Protein AF-A0A261AS48-F1 (afdb_monomer)

pLDDT: mean 83.44, std 11.76, range [41.94, 97.5]

Sequence (267 aa):
MLSTPQFPLLRLPLVALRHTLRMMGPSEVFLLTLFFKRVRVVAQSIFPRTKPSFYVDYCGEQKVGVLYARFPPKLNIPILKINFRTKKEEFLKKWKIDGEKFRYNTKFWKILQTHFSRVFPKTGAPHVAVTVDTMSKVPKSEKVELIEVKESKNRILKTSEVEKFVEIYNPILIYVHPQMEGELSDKSCLLTCENLLISYSRHFSRQNFLNFSGKYLLLQNTILTSEDLKIFLETWHKGTDRHLKVVYVFGNTNFEKEKILEGFDWK

Foldseek 3Di:
DDDDDDDPLVPDDLVVNLVVLLVDDPLVLLVCLVPDVSSLVSLLVNAQPWAWAFEWEQQDPQRKIWTFGATPPGDTHTNWIARPVVQDTPVVVVVVDPCPVQRDDLCNVVVSNVSVCSSHVNYDFHEYEDELVCLVVNRLPDAHQEYEYDYDPPDAAAPVSVQVSCVSRVHLEYAYEGDHDDADDLPGPLLARQYYHYACCQNCDLSSLLSRQHAEEEAHQYPDALVSLLVSCVSVVVPPHPRHDDYHYHHPDDHDPCSSCPPPDDD

Solvent-accessible surface area (backbone atoms only — not comparable to full-atom values): 14942 Å² total; per-residue (Å²): 133,88,78,78,83,79,78,64,65,90,74,47,57,72,68,58,39,49,54,55,53,69,74,44,55,72,36,57,46,52,55,46,36,76,79,31,71,71,50,34,63,49,46,37,74,71,42,79,85,51,51,38,19,53,31,38,37,37,64,44,82,88,52,23,37,34,36,24,44,34,34,81,96,76,50,71,43,73,55,43,41,36,31,66,81,78,46,42,64,63,60,39,62,82,71,72,47,80,56,78,88,62,56,71,49,74,59,46,63,43,52,50,52,55,50,47,44,68,46,30,82,52,50,42,70,29,32,38,34,26,16,73,93,32,54,88,70,60,47,86,75,49,81,42,34,31,39,36,37,45,70,50,98,85,56,84,38,42,40,71,59,52,43,56,50,43,71,73,49,64,40,52,29,42,36,35,52,45,58,56,46,68,79,67,57,83,82,40,69,66,35,60,27,44,26,36,35,31,47,40,23,58,62,54,46,67,66,42,61,68,56,45,62,23,30,34,42,36,36,23,50,26,69,69,48,38,65,52,51,24,55,44,48,56,52,45,72,74,60,81,57,87,58,57,75,48,77,46,80,38,48,80,58,87,68,51,62,69,67,37,48,61,96,58,91,85,126

Nearest PDB structures (foldseek):
  2h6r-assembly2_E  TM=4.597E-01  e=9.537E-01  Methanocaldococcus jannaschii DSM 2661

Organism: Caenorhabditis remanei (NCBI:txid31234)

Radius of gyration: 23.31 Å; Cα contacts (8 Å, |Δi|>4): 457; chains: 1; bounding box: 71×36×63 Å

Structure (mmCIF, N/CA/C/O backbone):
data_AF-A0A261AS48-F1
#
_entry.id   AF-A0A261AS48-F1
#
loop_
_atom_site.group_PDB
_atom_site.id
_atom_site.type_symbol
_atom_site.label_atom_id
_atom_site.label_alt_id
_atom_site.label_comp_id
_atom_site.label_asym_id
_atom_site.label_entity_id
_atom_site.label_seq_id
_atom_site.pdbx_PDB_ins_code
_atom_site.Cartn_x
_atom_site.Cartn_y
_atom_site.Cartn_z
_atom_site.occupancy
_atom_site.B_iso_or_equiv
_atom_site.auth_seq_id
_atom_site.auth_comp_id
_atom_site.auth_asym_id
_atom_site.auth_atom_id
_atom_site.pdbx_PDB_model_num
ATOM 1 N N . MET A 1 1 ? 43.308 -3.471 -28.285 1.00 41.94 1 MET A N 1
ATOM 2 C CA . MET A 1 1 ? 42.083 -3.803 -27.523 1.00 41.94 1 MET A CA 1
ATOM 3 C C . MET A 1 1 ? 41.147 -4.563 -28.450 1.00 41.94 1 MET A C 1
ATOM 5 O O . MET A 1 1 ? 40.722 -3.987 -29.441 1.00 41.94 1 MET A O 1
ATOM 9 N N . LEU A 1 2 ? 40.886 -5.847 -28.192 1.00 42.16 2 LEU A N 1
ATOM 10 C CA . LEU A 1 2 ? 39.924 -6.630 -28.978 1.00 42.16 2 LEU A CA 1
ATOM 11 C C . LEU A 1 2 ? 38.506 -6.151 -28.638 1.00 42.16 2 LEU A C 1
ATOM 13 O O . LEU A 1 2 ? 38.113 -6.153 -27.470 1.00 42.16 2 LEU A O 1
ATOM 17 N N . SER A 1 3 ? 37.765 -5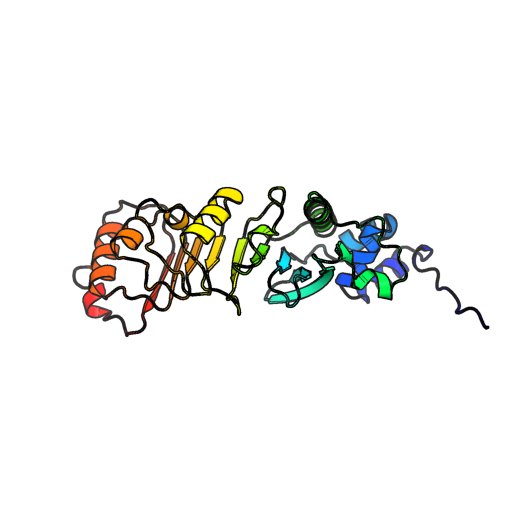.684 -29.642 1.00 60.00 3 SER A N 1
ATOM 18 C CA . SER A 1 3 ? 36.368 -5.286 -29.491 1.00 60.00 3 SER A CA 1
ATOM 19 C C . SER A 1 3 ? 35.531 -6.518 -29.153 1.00 60.00 3 SER A C 1
ATOM 21 O O . SER A 1 3 ? 35.575 -7.537 -29.837 1.00 60.00 3 SER A O 1
ATOM 23 N N . THR A 1 4 ? 34.777 -6.449 -28.059 1.00 58.66 4 THR A N 1
ATOM 24 C CA . THR A 1 4 ? 33.866 -7.528 -27.671 1.00 58.66 4 THR A CA 1
ATOM 25 C C . THR A 1 4 ? 32.796 -7.666 -28.760 1.00 58.66 4 THR A C 1
ATOM 27 O O . THR A 1 4 ? 32.159 -6.657 -29.088 1.00 58.66 4 THR A O 1
ATOM 30 N N . PRO A 1 5 ? 32.581 -8.857 -29.348 1.00 59.56 5 PRO A N 1
ATOM 31 C CA . PRO A 1 5 ? 31.585 -9.027 -30.398 1.00 59.56 5 PRO A CA 1
ATOM 32 C C . PRO A 1 5 ? 30.195 -8.658 -29.867 1.00 59.56 5 PRO A C 1
ATOM 34 O O . PRO A 1 5 ? 29.743 -9.170 -28.842 1.00 59.56 5 PRO A O 1
ATOM 37 N N . GLN A 1 6 ? 29.517 -7.736 -30.553 1.00 72.44 6 GLN A N 1
ATOM 38 C CA . GLN A 1 6 ? 28.169 -7.311 -30.185 1.00 72.44 6 GLN A CA 1
ATOM 39 C C . GLN A 1 6 ? 27.147 -8.294 -30.757 1.00 72.44 6 GLN A C 1
ATOM 41 O O . GLN A 1 6 ? 26.939 -8.356 -31.968 1.00 72.44 6 GLN A O 1
ATOM 46 N N . PHE A 1 7 ? 26.477 -9.049 -29.887 1.00 77.94 7 PHE A N 1
ATOM 47 C CA . PHE A 1 7 ? 25.374 -9.911 -30.298 1.00 77.94 7 PHE A CA 1
ATOM 48 C C . PHE A 1 7 ? 24.155 -9.063 -30.710 1.00 77.94 7 PHE A C 1
ATOM 50 O O . PHE A 1 7 ? 23.632 -8.301 -29.888 1.00 77.94 7 PHE A O 1
ATOM 57 N N . PRO A 1 8 ? 23.650 -9.176 -31.954 1.00 84.38 8 PRO A N 1
ATOM 58 C CA . PRO A 1 8 ? 22.608 -8.293 -32.464 1.00 84.38 8 PRO A CA 1
ATOM 59 C C . PRO A 1 8 ? 21.207 -8.767 -32.038 1.00 84.38 8 PRO A C 1
ATOM 61 O O . PRO A 1 8 ? 20.372 -9.103 -32.878 1.00 84.38 8 PRO A O 1
ATOM 64 N N . LEU A 1 9 ? 20.924 -8.751 -30.730 1.00 84.50 9 LEU A N 1
ATOM 65 C CA . LEU A 1 9 ? 19.669 -9.226 -30.123 1.00 84.50 9 LEU A CA 1
ATOM 66 C C . LEU A 1 9 ? 18.414 -8.742 -30.872 1.00 84.50 9 LEU A C 1
ATOM 68 O O . LEU A 1 9 ? 17.494 -9.510 -31.139 1.00 84.50 9 LEU A O 1
ATOM 72 N N . LEU A 1 10 ? 18.384 -7.462 -31.254 1.00 85.81 10 LEU A N 1
ATOM 73 C CA . LEU A 1 10 ? 17.226 -6.832 -31.897 1.00 85.81 10 LEU A CA 1
ATOM 74 C C . LEU A 1 10 ? 17.040 -7.211 -33.370 1.00 85.81 10 LEU A C 1
ATOM 76 O O . LEU A 1 10 ? 15.990 -6.898 -33.933 1.00 85.81 10 LEU A O 1
ATOM 80 N N . ARG A 1 11 ? 18.033 -7.854 -33.995 1.00 88.31 11 ARG A N 1
ATOM 81 C CA . ARG A 1 11 ? 17.966 -8.355 -35.377 1.00 88.31 11 ARG A CA 1
ATOM 82 C C . ARG A 1 11 ? 17.524 -9.814 -35.452 1.00 88.31 11 ARG A C 1
ATOM 84 O O . ARG A 1 11 ? 17.243 -10.285 -36.547 1.00 88.31 11 ARG A O 1
ATOM 91 N N . LEU A 1 12 ? 17.398 -10.504 -34.316 1.00 90.44 12 LEU A N 1
ATOM 92 C CA . LEU A 1 12 ? 16.943 -11.890 -34.290 1.00 90.44 12 LEU A CA 1
ATOM 93 C C . LEU A 1 12 ? 15.557 -12.062 -34.944 1.00 90.44 12 LEU A C 1
ATOM 95 O O . LEU A 1 12 ? 14.706 -11.163 -34.856 1.00 90.44 12 LEU A O 1
ATOM 99 N N . PRO A 1 13 ? 15.285 -13.229 -35.555 1.00 93.38 13 PRO A N 1
ATOM 100 C CA . PRO A 1 13 ? 13.933 -13.634 -35.921 1.00 93.38 13 PRO A CA 1
ATOM 101 C C . PRO A 1 13 ? 12.991 -13.594 -34.712 1.00 93.38 13 PRO A C 1
ATOM 103 O O . PRO A 1 13 ? 13.417 -13.766 -33.570 1.00 93.38 13 PRO A O 1
ATOM 106 N N . LEU A 1 14 ? 11.695 -13.383 -34.955 1.00 90.06 14 LEU A N 1
ATOM 107 C CA . LEU A 1 14 ? 10.703 -13.168 -33.893 1.00 90.06 14 LEU A CA 1
ATOM 108 C C . LEU A 1 14 ? 10.684 -14.300 -32.853 1.00 90.06 14 LEU A C 1
ATOM 110 O O . LEU A 1 14 ? 10.621 -14.032 -31.655 1.00 90.06 14 LEU A O 1
ATOM 114 N N . VAL A 1 15 ? 10.767 -15.550 -33.316 1.00 90.62 15 VAL A N 1
ATOM 115 C CA . VAL A 1 15 ? 10.773 -16.745 -32.461 1.00 90.62 15 VAL A CA 1
ATOM 116 C C . VAL A 1 15 ? 12.003 -16.752 -31.555 1.00 90.62 15 VAL A C 1
ATOM 118 O O . VAL A 1 15 ? 11.858 -16.840 -30.338 1.00 90.62 15 VAL A O 1
ATOM 121 N N . ALA A 1 16 ? 13.196 -16.569 -32.127 1.00 91.38 16 ALA A N 1
ATOM 122 C CA . ALA A 1 16 ? 14.445 -16.518 -31.372 1.00 91.38 16 ALA A CA 1
ATOM 123 C C . ALA A 1 16 ? 14.435 -15.372 -30.349 1.00 91.38 16 ALA A C 1
ATOM 125 O O . ALA A 1 16 ? 14.693 -15.605 -29.173 1.00 91.38 16 ALA A O 1
ATOM 126 N N . LEU A 1 17 ? 14.019 -14.167 -30.759 1.00 91.94 17 LEU A N 1
ATOM 127 C CA . LEU A 1 17 ? 13.884 -13.022 -29.857 1.00 91.94 17 LEU A CA 1
ATOM 128 C C . LEU A 1 17 ? 12.924 -13.323 -28.696 1.00 91.94 17 LEU A C 1
ATOM 130 O O . LEU A 1 17 ? 13.233 -13.022 -27.547 1.00 91.94 17 LEU A O 1
ATOM 134 N N . ARG A 1 18 ? 11.769 -13.942 -28.970 1.00 90.62 18 ARG A N 1
ATOM 135 C CA . ARG A 1 18 ? 10.798 -14.320 -27.934 1.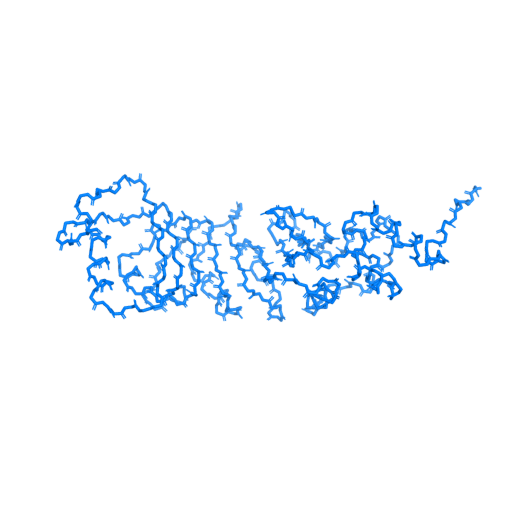00 90.62 18 ARG A CA 1
ATOM 136 C C . ARG A 1 18 ? 11.384 -15.318 -26.939 1.00 90.62 18 ARG A C 1
ATOM 138 O O . ARG A 1 18 ? 11.157 -15.167 -25.741 1.00 90.62 18 ARG A O 1
ATOM 145 N N . HIS A 1 19 ? 12.118 -16.319 -27.420 1.00 89.56 19 HIS A N 1
ATOM 146 C CA . HIS A 1 19 ? 12.795 -17.282 -26.554 1.00 89.56 19 HIS A CA 1
ATOM 147 C C . HIS A 1 19 ? 13.879 -16.614 -25.712 1.00 89.56 19 HIS A C 1
ATOM 149 O O . HIS A 1 19 ? 13.885 -16.801 -24.501 1.00 89.56 19 HIS A O 1
ATOM 155 N N . THR A 1 20 ? 14.720 -15.761 -26.299 1.00 91.06 20 THR A N 1
ATOM 156 C CA . THR A 1 20 ? 15.747 -15.031 -25.547 1.00 91.06 20 THR A CA 1
ATOM 157 C C . THR A 1 20 ? 15.136 -14.157 -24.451 1.00 91.06 20 THR A C 1
ATOM 159 O O . THR A 1 20 ? 15.584 -14.210 -23.312 1.00 91.06 20 THR A O 1
ATOM 162 N N . LEU A 1 21 ? 14.066 -13.414 -24.752 1.00 89.56 21 LEU A N 1
ATOM 163 C CA . LEU A 1 21 ? 13.379 -12.582 -23.757 1.00 89.56 21 LEU A CA 1
ATOM 164 C C . LEU A 1 21 ? 12.721 -13.406 -22.638 1.00 89.56 21 LEU A C 1
ATOM 166 O O . LEU A 1 21 ? 12.613 -12.917 -21.522 1.00 89.56 21 LEU A O 1
ATOM 170 N N . ARG A 1 22 ? 12.290 -14.646 -22.902 1.00 87.19 22 ARG A N 1
ATOM 171 C CA . ARG A 1 22 ? 11.774 -15.556 -21.859 1.00 87.19 22 ARG A CA 1
ATOM 172 C C . ARG A 1 22 ? 12.856 -16.056 -20.906 1.00 87.19 22 ARG A C 1
ATOM 174 O O . ARG A 1 22 ? 12.528 -16.401 -19.779 1.00 87.19 22 ARG A O 1
ATOM 181 N N . MET A 1 23 ? 14.104 -16.109 -21.365 1.00 86.69 23 MET A N 1
ATOM 182 C CA . MET A 1 23 ? 15.255 -16.511 -20.551 1.00 86.69 23 MET A CA 1
ATOM 183 C C . MET A 1 23 ? 15.818 -15.351 -19.714 1.00 86.69 23 MET A C 1
ATOM 185 O O . MET A 1 23 ? 16.624 -15.583 -18.820 1.00 86.69 23 MET A O 1
ATOM 189 N N . MET A 1 24 ? 15.411 -14.112 -20.004 1.00 85.94 24 MET A N 1
ATOM 190 C CA . MET A 1 24 ? 15.812 -12.918 -19.260 1.00 85.94 24 MET A CA 1
ATOM 191 C C . MET A 1 24 ? 14.958 -12.711 -18.008 1.00 85.94 24 MET A C 1
ATOM 193 O O . MET A 1 24 ? 13.784 -13.088 -17.954 1.00 85.94 24 MET A O 1
ATOM 197 N N . GLY A 1 25 ? 15.527 -12.025 -17.016 1.00 77.69 25 GLY A N 1
ATOM 198 C CA . GLY A 1 25 ? 14.780 -11.597 -15.839 1.00 77.69 25 GLY A CA 1
ATOM 199 C C . GLY A 1 25 ? 13.694 -10.565 -16.200 1.00 77.69 25 GLY A C 1
ATOM 200 O O . GLY A 1 25 ? 13.902 -9.743 -17.098 1.00 77.69 25 GLY A O 1
ATOM 201 N N . PRO A 1 26 ? 12.551 -10.516 -15.484 1.00 75.88 26 PRO A N 1
ATOM 202 C CA . PRO A 1 26 ? 11.478 -9.556 -15.768 1.00 75.88 26 PRO A CA 1
ATOM 203 C C . PRO A 1 26 ? 11.930 -8.090 -15.788 1.00 75.88 26 PRO A C 1
ATOM 205 O O . PRO A 1 26 ? 11.440 -7.310 -16.604 1.00 75.88 26 PRO A O 1
ATOM 208 N N . SER A 1 27 ? 12.900 -7.721 -14.948 1.00 75.88 27 SER A N 1
ATOM 209 C CA . SER A 1 27 ? 13.498 -6.381 -14.934 1.00 75.88 27 SER A CA 1
ATOM 210 C C . SER A 1 27 ? 14.256 -6.057 -16.213 1.00 75.88 27 SER A C 1
ATOM 212 O O . SER A 1 27 ? 14.133 -4.955 -16.737 1.00 75.88 27 SER A O 1
ATOM 214 N N . GLU A 1 28 ? 15.013 -7.015 -16.743 1.00 80.19 28 GLU A N 1
ATOM 215 C CA . GLU A 1 28 ? 15.799 -6.842 -17.965 1.00 80.19 28 GLU A CA 1
ATOM 216 C C . GLU A 1 28 ? 14.871 -6.687 -19.166 1.00 80.19 28 GLU A C 1
ATOM 218 O O . GLU A 1 28 ? 15.016 -5.752 -19.956 1.00 80.19 28 GLU A O 1
ATOM 223 N N . VAL A 1 29 ? 13.845 -7.540 -19.250 1.00 84.38 29 VAL A N 1
ATOM 224 C CA . VAL A 1 29 ? 12.818 -7.435 -20.291 1.00 84.38 29 VAL A CA 1
ATOM 225 C C . VAL A 1 29 ? 12.095 -6.096 -20.193 1.00 84.38 29 VAL A C 1
ATOM 227 O O . VAL A 1 29 ? 11.942 -5.414 -21.207 1.00 84.38 29 VAL A O 1
ATOM 230 N N . PHE A 1 30 ? 11.690 -5.672 -18.991 1.00 83.25 30 PHE A N 1
ATOM 231 C CA . PHE A 1 30 ? 11.042 -4.376 -18.804 1.00 83.25 30 PHE A CA 1
ATOM 232 C C . PHE A 1 30 ? 11.942 -3.219 -19.249 1.00 83.25 30 PHE A C 1
ATOM 234 O O . PHE A 1 30 ? 11.490 -2.378 -20.027 1.00 83.25 30 PHE A O 1
ATOM 241 N N . LEU A 1 31 ? 13.211 -3.193 -18.837 1.00 80.62 31 LEU A N 1
ATOM 242 C CA . LEU A 1 31 ? 14.155 -2.160 -19.265 1.00 80.62 31 LEU A CA 1
ATOM 243 C C . LEU A 1 31 ? 14.265 -2.121 -20.792 1.00 80.62 31 LEU A C 1
ATOM 245 O O . LEU A 1 31 ? 14.089 -1.060 -21.385 1.00 80.62 31 LEU A O 1
ATOM 249 N N . LEU A 1 32 ? 14.433 -3.268 -21.456 1.00 85.94 32 LEU A N 1
ATOM 250 C CA . LEU A 1 32 ? 14.474 -3.327 -22.920 1.00 85.94 32 LEU A CA 1
ATOM 251 C C . LEU A 1 32 ? 13.187 -2.788 -23.569 1.00 85.94 32 LEU A C 1
ATOM 253 O O . LEU A 1 32 ? 13.251 -2.151 -24.622 1.00 85.94 32 LEU A O 1
ATOM 257 N N . THR A 1 33 ? 12.018 -2.979 -22.948 1.00 87.25 33 THR A N 1
ATOM 258 C CA . THR A 1 33 ? 10.744 -2.454 -23.478 1.00 87.25 33 THR A CA 1
ATOM 259 C C . THR A 1 33 ? 10.645 -0.924 -23.435 1.00 87.25 33 THR A C 1
ATOM 261 O O . THR A 1 33 ? 9.877 -0.347 -24.223 1.00 87.25 33 THR A O 1
ATOM 264 N N . LEU A 1 34 ? 11.401 -0.260 -22.548 1.00 81.69 34 LEU A N 1
ATOM 265 C CA . LEU A 1 34 ? 11.481 1.205 -22.486 1.00 81.69 34 LEU A CA 1
ATOM 266 C C . LEU A 1 34 ? 12.160 1.763 -23.740 1.00 81.69 34 LEU A C 1
ATOM 268 O O . LEU A 1 34 ? 11.695 2.756 -24.297 1.00 81.69 34 LEU A O 1
ATOM 272 N N . PHE A 1 35 ? 13.205 1.087 -24.222 1.00 80.25 35 PHE A N 1
ATOM 273 C CA . PHE A 1 35 ? 14.038 1.560 -25.332 1.00 80.25 35 PHE A CA 1
ATOM 274 C C . PHE A 1 35 ? 13.598 1.031 -26.697 1.00 80.25 35 PHE A C 1
ATOM 276 O O . PHE A 1 35 ? 13.717 1.733 -27.701 1.00 80.25 35 PHE A O 1
ATOM 283 N N . PHE A 1 36 ? 13.072 -0.195 -26.757 1.00 85.94 36 PHE A N 1
ATOM 284 C CA . PHE A 1 36 ? 12.882 -0.899 -28.022 1.00 85.94 36 PHE A CA 1
ATOM 285 C C . PHE A 1 36 ? 11.417 -1.269 -28.260 1.00 85.94 36 PHE A C 1
ATOM 287 O O . PHE A 1 36 ? 10.870 -2.197 -27.659 1.00 85.94 36 PHE A O 1
ATOM 294 N N . LYS A 1 37 ? 10.786 -0.589 -29.229 1.00 85.25 37 LYS A N 1
ATOM 295 C CA . LYS A 1 37 ? 9.396 -0.854 -29.650 1.00 85.25 37 LYS A CA 1
ATOM 296 C C . LYS A 1 37 ? 9.183 -2.318 -30.055 1.00 85.25 37 LYS A C 1
ATOM 298 O O . LYS A 1 37 ? 8.170 -2.902 -29.686 1.00 85.25 37 LYS A O 1
ATOM 303 N N . ARG A 1 38 ? 10.149 -2.930 -30.756 1.00 88.06 38 ARG A N 1
ATOM 304 C CA . ARG A 1 38 ? 10.082 -4.347 -31.156 1.00 88.06 38 ARG A CA 1
ATOM 305 C C . ARG A 1 38 ? 10.005 -5.275 -29.942 1.00 88.06 38 ARG A C 1
ATOM 307 O O . ARG A 1 38 ? 9.163 -6.163 -29.915 1.00 88.06 38 ARG A O 1
ATOM 314 N N . VAL A 1 39 ? 10.826 -5.031 -28.918 1.00 89.75 39 VAL A N 1
ATOM 315 C CA . VAL A 1 39 ? 10.806 -5.817 -27.673 1.00 89.75 39 VAL A CA 1
ATOM 316 C C . VAL A 1 39 ? 9.478 -5.642 -26.943 1.00 89.75 39 VAL A C 1
ATOM 318 O O . VAL A 1 39 ? 8.924 -6.624 -26.464 1.00 89.75 39 VAL A O 1
ATOM 321 N N . ARG A 1 40 ? 8.921 -4.425 -26.918 1.00 88.12 40 ARG A N 1
ATOM 322 C CA . ARG A 1 40 ? 7.616 -4.141 -26.298 1.00 88.12 40 ARG A CA 1
ATOM 323 C C . ARG A 1 40 ? 6.493 -5.020 -26.851 1.00 88.12 40 ARG A C 1
ATOM 325 O O . ARG A 1 40 ? 5.757 -5.609 -26.067 1.00 88.12 40 ARG A O 1
ATOM 332 N N . VAL A 1 41 ? 6.396 -5.134 -28.176 1.00 86.00 41 VAL A N 1
ATOM 333 C CA . VAL A 1 41 ? 5.383 -5.974 -28.842 1.00 86.00 41 VAL A CA 1
ATOM 334 C C . VAL A 1 41 ? 5.562 -7.446 -28.462 1.00 86.00 41 VAL A C 1
ATOM 336 O O . VAL A 1 41 ? 4.597 -8.137 -28.148 1.00 86.00 41 VAL A O 1
ATOM 339 N N . VAL A 1 42 ? 6.806 -7.930 -28.427 1.00 88.25 42 VAL A N 1
ATOM 340 C CA . VAL A 1 42 ? 7.088 -9.329 -28.076 1.00 88.25 42 VAL A CA 1
ATOM 341 C C . VAL A 1 42 ? 6.817 -9.607 -26.596 1.00 88.25 42 VAL A C 1
ATOM 343 O O . VAL A 1 42 ? 6.216 -10.633 -26.278 1.00 88.25 42 VAL A O 1
ATOM 346 N N . ALA A 1 43 ? 7.195 -8.699 -25.694 1.00 85.94 43 ALA A N 1
ATOM 347 C CA . ALA A 1 43 ? 7.026 -8.846 -24.248 1.00 85.94 43 ALA A CA 1
ATOM 348 C C . ALA A 1 43 ? 5.553 -9.007 -23.837 1.00 85.94 43 ALA A C 1
ATOM 350 O O . ALA A 1 43 ? 5.244 -9.857 -23.001 1.00 85.94 43 ALA A O 1
ATOM 351 N N . GLN A 1 44 ? 4.633 -8.286 -24.486 1.00 81.69 44 GLN A N 1
ATOM 352 C CA . GLN A 1 44 ? 3.187 -8.435 -24.260 1.00 81.69 44 GLN A CA 1
ATOM 353 C C . GLN A 1 44 ? 2.703 -9.879 -24.489 1.00 81.69 44 GLN A C 1
ATOM 355 O O . GLN A 1 44 ? 1.816 -10.362 -23.789 1.00 81.69 44 GLN A O 1
ATOM 360 N N . SER A 1 45 ? 3.330 -10.608 -25.421 1.00 80.81 45 SER A N 1
ATOM 361 C CA . SER A 1 45 ? 3.025 -12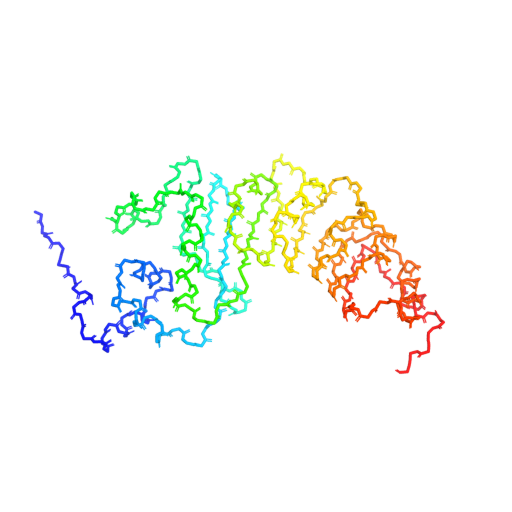.020 -25.702 1.00 80.81 45 SER A CA 1
ATOM 362 C C . SER A 1 45 ? 3.698 -13.018 -24.743 1.00 80.81 45 SER A C 1
ATOM 364 O O . SER A 1 45 ? 3.406 -14.218 -24.794 1.00 80.81 45 SER A O 1
ATOM 366 N N . ILE A 1 46 ? 4.645 -12.561 -23.916 1.00 79.94 46 ILE A N 1
ATOM 367 C CA . ILE A 1 46 ? 5.394 -13.389 -22.958 1.00 79.94 46 ILE A CA 1
ATOM 368 C C . ILE A 1 46 ? 4.705 -13.399 -21.590 1.00 79.94 46 ILE A C 1
ATOM 370 O O . ILE A 1 46 ? 4.672 -14.444 -20.944 1.00 79.94 46 ILE A O 1
ATOM 374 N N . PHE A 1 47 ? 4.085 -12.284 -21.195 1.00 71.69 47 PHE A N 1
ATOM 375 C CA . PHE A 1 47 ? 3.468 -12.101 -19.876 1.00 71.69 47 PHE A CA 1
ATOM 376 C C . PHE A 1 47 ? 1.917 -12.132 -19.821 1.00 71.69 47 PHE A C 1
ATOM 378 O O . PHE A 1 47 ? 1.349 -11.539 -18.908 1.00 71.69 47 PHE A O 1
ATOM 385 N N . PRO A 1 48 ? 1.160 -12.812 -20.713 1.00 64.25 48 PRO A N 1
ATOM 386 C CA . PRO A 1 48 ? -0.302 -12.652 -20.769 1.00 64.25 48 PRO A CA 1
ATOM 387 C C . PRO A 1 48 ? -1.052 -13.226 -19.551 1.00 64.25 48 PRO A C 1
ATOM 389 O O . PRO A 1 48 ? -2.231 -12.926 -19.340 1.00 64.25 48 PRO A O 1
ATOM 392 N N . ARG A 1 49 ? -0.393 -14.085 -18.761 1.00 66.12 49 ARG A N 1
ATOM 393 C CA . ARG A 1 49 ? -0.980 -14.752 -17.586 1.00 66.12 49 ARG A CA 1
ATOM 394 C C . ARG A 1 49 ? -0.517 -14.172 -16.252 1.00 66.12 49 ARG A C 1
ATOM 396 O O . ARG A 1 49 ? -1.134 -14.476 -15.237 1.00 66.12 49 ARG A O 1
ATOM 403 N N . THR A 1 50 ? 0.529 -13.349 -16.233 1.00 69.19 50 THR A N 1
ATOM 404 C CA . THR A 1 50 ? 1.007 -12.736 -14.992 1.00 69.19 50 THR A CA 1
ATOM 405 C C . THR A 1 50 ? 0.218 -11.461 -14.709 1.00 69.19 50 THR A C 1
ATOM 407 O O . THR A 1 50 ? -0.110 -10.701 -15.621 1.00 69.19 50 THR A O 1
ATOM 410 N N . LYS A 1 51 ? -0.110 -11.233 -13.433 1.00 78.06 51 LYS A N 1
ATOM 411 C CA . LYS A 1 51 ? -0.784 -10.015 -12.967 1.00 78.06 51 LYS A CA 1
ATOM 412 C C . LYS A 1 51 ? 0.112 -9.208 -12.028 1.00 78.06 51 LYS A C 1
ATOM 414 O O . LYS A 1 51 ? -0.187 -9.135 -10.835 1.00 78.06 51 LYS A O 1
ATOM 419 N N . PRO A 1 52 ? 1.262 -8.691 -12.495 1.00 83.38 52 PRO A N 1
ATOM 420 C CA . PRO A 1 52 ? 2.136 -7.952 -11.606 1.00 83.38 52 PRO A CA 1
ATOM 421 C C . PRO A 1 52 ? 1.509 -6.608 -11.224 1.00 83.38 52 PRO A C 1
ATOM 423 O O . PRO A 1 52 ? 0.782 -6.008 -12.017 1.00 83.38 52 PRO A O 1
ATOM 426 N N . SER A 1 53 ? 1.798 -6.110 -10.026 1.00 83.31 53 SER A N 1
ATOM 427 C CA . SER A 1 53 ? 1.445 -4.744 -9.630 1.00 83.31 53 SER A CA 1
ATOM 428 C C . SER A 1 53 ? 2.653 -3.816 -9.744 1.00 83.31 53 SER A C 1
ATOM 430 O O . SER A 1 53 ? 3.799 -4.229 -9.535 1.00 83.31 53 SER A O 1
ATOM 432 N N . PHE A 1 54 ? 2.379 -2.557 -10.085 1.00 85.50 54 PHE A N 1
ATOM 433 C CA . PHE A 1 54 ? 3.366 -1.482 -10.071 1.00 85.50 54 PHE A CA 1
ATOM 434 C C . PHE A 1 54 ? 3.599 -1.081 -8.612 1.00 85.50 54 PHE A C 1
ATOM 436 O O . PHE A 1 54 ? 2.697 -0.519 -7.992 1.00 85.50 54 PHE A O 1
ATOM 443 N N . TYR A 1 55 ? 4.755 -1.447 -8.051 1.00 87.94 55 TYR A N 1
ATOM 444 C CA . TYR A 1 55 ? 5.089 -1.191 -6.649 1.00 87.94 55 TYR A CA 1
ATOM 445 C C . TYR A 1 55 ? 6.294 -0.262 -6.546 1.00 87.94 55 TYR A C 1
ATOM 447 O O . TYR A 1 55 ? 7.376 -0.629 -6.996 1.00 87.94 55 TYR A O 1
ATOM 455 N N . VAL A 1 56 ? 6.130 0.908 -5.934 1.00 87.56 56 VAL A N 1
ATOM 456 C CA . VAL A 1 56 ? 7.239 1.837 -5.682 1.00 87.56 56 VAL A CA 1
ATOM 457 C C . VAL A 1 56 ? 7.522 1.891 -4.186 1.00 87.56 56 VAL A C 1
ATOM 459 O O . VAL A 1 56 ? 6.672 2.293 -3.396 1.00 87.56 56 VAL A O 1
ATOM 462 N N . ASP A 1 57 ? 8.723 1.478 -3.792 1.00 87.88 57 ASP A N 1
ATOM 463 C CA . ASP A 1 57 ? 9.194 1.541 -2.411 1.00 87.88 57 ASP A CA 1
ATOM 464 C C . ASP A 1 57 ? 10.061 2.791 -2.214 1.00 87.88 57 ASP A C 1
ATOM 466 O O . ASP A 1 57 ? 11.154 2.899 -2.777 1.00 87.88 57 ASP A O 1
ATOM 470 N N . TYR A 1 58 ? 9.569 3.740 -1.420 1.00 86.56 58 TYR A N 1
ATOM 471 C CA . TYR A 1 58 ? 10.287 4.954 -1.028 1.00 86.56 58 TYR A CA 1
ATOM 472 C C . TYR A 1 58 ? 11.019 4.807 0.316 1.00 86.56 58 TYR A C 1
ATOM 474 O O . TYR A 1 58 ? 11.683 5.752 0.743 1.00 86.56 58 TYR A O 1
ATOM 482 N N . CYS A 1 59 ? 10.927 3.656 0.986 1.00 82.94 59 CYS A N 1
ATOM 483 C CA . CYS A 1 59 ? 11.460 3.420 2.330 1.00 82.94 59 CYS A CA 1
ATOM 484 C C . CYS A 1 59 ? 12.974 3.155 2.366 1.00 82.94 59 CYS A C 1
ATOM 486 O O . CYS A 1 59 ? 13.542 3.037 3.451 1.00 82.94 59 CYS A O 1
ATOM 488 N N . GLY A 1 60 ? 13.634 3.042 1.210 1.00 72.06 60 GLY A N 1
ATOM 489 C CA . GLY A 1 60 ? 15.051 2.698 1.120 1.00 72.06 60 GLY A CA 1
ATOM 490 C C . GLY A 1 60 ? 15.979 3.685 1.838 1.00 72.06 60 GLY A C 1
ATOM 491 O O . GLY A 1 60 ? 15.773 4.906 1.834 1.00 72.06 60 GLY A O 1
ATOM 492 N N . GLU A 1 61 ? 17.062 3.153 2.411 1.00 59.28 61 GLU A N 1
ATOM 493 C CA . GLU A 1 61 ? 18.128 3.968 2.989 1.00 59.28 61 GLU A CA 1
ATOM 494 C C . GLU A 1 61 ? 18.694 4.937 1.933 1.00 59.28 61 GLU A C 1
ATOM 496 O O . GLU A 1 61 ? 18.745 4.641 0.739 1.00 59.28 61 GLU A O 1
ATOM 501 N N . GLN A 1 62 ? 19.107 6.131 2.373 1.00 61.62 62 GLN A N 1
ATOM 502 C CA . GLN A 1 62 ? 19.700 7.191 1.537 1.00 61.62 62 GLN A CA 1
ATOM 503 C C . GLN A 1 62 ? 18.749 7.986 0.616 1.00 61.62 62 GLN A C 1
ATOM 505 O O . GLN A 1 62 ? 19.224 8.777 -0.203 1.00 61.62 62 GLN A O 1
ATOM 510 N N . LYS A 1 63 ? 17.423 7.922 0.817 1.00 67.56 63 LYS A N 1
ATOM 511 C CA . LYS A 1 63 ? 16.419 8.604 -0.037 1.00 67.56 63 LYS A CA 1
ATOM 512 C C . LYS A 1 63 ? 16.422 8.034 -1.462 1.00 67.56 63 LYS A C 1
ATOM 514 O O . LYS A 1 63 ? 16.481 8.783 -2.438 1.00 67.56 63 LYS A O 1
ATOM 519 N N . VAL A 1 64 ? 16.373 6.716 -1.572 1.00 74.62 64 VAL A N 1
ATOM 520 C CA . VAL A 1 64 ? 16.254 6.014 -2.848 1.00 74.62 64 VAL A CA 1
ATOM 521 C C . VAL A 1 64 ? 14.831 5.480 -2.990 1.00 74.62 64 VAL A C 1
ATOM 523 O O . VAL A 1 64 ? 14.311 4.876 -2.059 1.00 74.62 64 VAL A O 1
ATOM 526 N N . GLY A 1 65 ? 14.224 5.690 -4.157 1.00 78.31 65 GLY A N 1
ATOM 527 C CA . GLY A 1 65 ? 12.993 5.024 -4.569 1.00 78.31 65 GLY A CA 1
ATOM 528 C C . GLY A 1 65 ? 13.312 3.832 -5.454 1.00 78.31 65 GLY A C 1
ATOM 529 O O . GLY A 1 65 ? 14.085 3.959 -6.408 1.00 78.31 65 GLY A O 1
ATOM 530 N N . VAL A 1 66 ? 12.725 2.682 -5.152 1.00 82.06 66 VAL A N 1
ATOM 531 C CA . VAL A 1 66 ? 12.886 1.467 -5.950 1.00 82.06 66 VAL A CA 1
ATOM 532 C C . VAL A 1 66 ? 11.540 1.090 -6.552 1.00 82.06 66 VAL A C 1
ATOM 534 O O . VAL A 1 66 ? 10.571 0.857 -5.837 1.00 82.06 66 VAL A O 1
ATOM 537 N N . LEU A 1 67 ? 11.484 1.003 -7.877 1.00 84.62 67 LEU A N 1
ATOM 538 C CA . LEU A 1 67 ? 10.361 0.405 -8.585 1.00 84.62 67 LEU A CA 1
ATOM 539 C C . LEU A 1 67 ? 10.554 -1.103 -8.647 1.00 84.62 67 LEU A C 1
ATOM 541 O O . LEU A 1 67 ? 11.579 -1.590 -9.126 1.00 84.62 67 LEU A O 1
ATOM 545 N N . TYR A 1 68 ? 9.521 -1.830 -8.261 1.00 84.69 68 TYR A N 1
ATOM 546 C CA . TYR A 1 68 ? 9.418 -3.270 -8.372 1.00 84.69 68 TYR A CA 1
ATOM 547 C C . TYR A 1 68 ? 8.237 -3.658 -9.264 1.00 84.69 68 TYR A C 1
ATOM 549 O O . TYR A 1 68 ? 7.171 -3.036 -9.230 1.00 84.69 68 TYR A O 1
ATOM 557 N N . ALA A 1 69 ? 8.393 -4.765 -9.988 1.00 83.00 69 ALA A N 1
ATOM 558 C CA . ALA A 1 69 ? 7.248 -5.583 -10.361 1.00 83.00 69 ALA A CA 1
ATOM 559 C C . ALA A 1 69 ? 6.983 -6.567 -9.230 1.00 83.00 69 ALA A C 1
ATOM 561 O O . ALA A 1 69 ? 7.818 -7.429 -8.941 1.00 83.00 69 ALA A O 1
ATOM 562 N N . ARG A 1 70 ? 5.815 -6.454 -8.604 1.00 82.12 70 ARG A N 1
ATOM 563 C CA . ARG A 1 70 ? 5.376 -7.409 -7.589 1.00 82.12 70 ARG A CA 1
ATOM 564 C C . ARG A 1 70 ? 4.507 -8.474 -8.242 1.00 82.12 70 ARG A C 1
ATOM 566 O O . ARG A 1 70 ? 3.415 -8.173 -8.714 1.00 82.12 70 ARG A O 1
ATOM 573 N N . PHE A 1 71 ? 4.987 -9.711 -8.260 1.00 77.69 71 PHE A N 1
ATOM 574 C 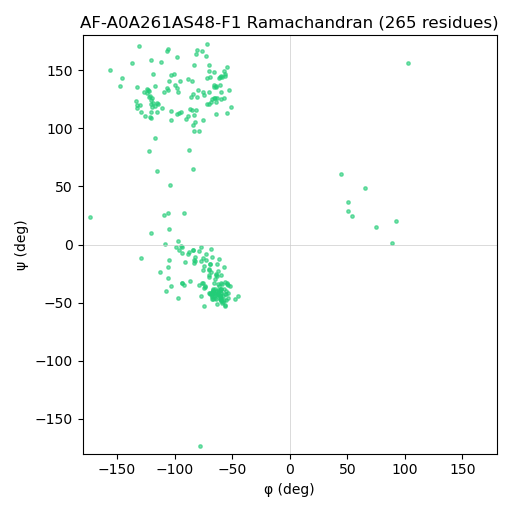CA . PHE A 1 71 ? 4.253 -10.869 -8.760 1.00 77.69 71 PHE A CA 1
ATOM 575 C C . PHE A 1 71 ? 3.604 -11.631 -7.593 1.00 77.69 71 PHE A C 1
ATOM 577 O O . PHE A 1 71 ? 4.270 -11.879 -6.582 1.00 77.69 71 PHE A O 1
ATOM 584 N N . PRO A 1 72 ? 2.327 -12.036 -7.703 1.00 66.06 72 PRO A N 1
ATOM 585 C CA . PRO A 1 72 ? 1.709 -12.920 -6.720 1.00 66.06 72 PRO A CA 1
ATOM 586 C C . PRO A 1 72 ? 2.472 -14.258 -6.593 1.00 66.06 72 PRO A C 1
ATOM 588 O O . PRO A 1 72 ? 2.956 -14.759 -7.609 1.00 66.06 72 PRO A O 1
ATOM 591 N N . PRO A 1 73 ? 2.572 -14.858 -5.389 1.00 58.91 73 PRO A N 1
ATOM 592 C CA . PRO A 1 73 ? 1.948 -14.404 -4.148 1.00 58.91 73 PRO A CA 1
ATOM 593 C C . PRO A 1 73 ? 2.713 -13.306 -3.389 1.00 58.91 73 PRO A C 1
ATOM 595 O O . PRO A 1 73 ? 2.080 -12.686 -2.545 1.00 58.91 73 PRO A O 1
ATOM 598 N N . LYS A 1 74 ? 4.005 -13.028 -3.654 1.00 65.31 74 LYS A N 1
ATOM 599 C CA . LYS A 1 74 ? 4.784 -11.951 -2.975 1.00 65.31 74 LYS A CA 1
ATOM 600 C C . LYS A 1 74 ? 6.202 -11.713 -3.537 1.00 65.31 74 LYS A C 1
ATOM 602 O O . LYS A 1 74 ? 7.075 -11.209 -2.836 1.00 65.31 74 LYS A O 1
ATOM 607 N N . LEU A 1 75 ? 6.468 -12.064 -4.794 1.00 76.06 75 LEU A N 1
ATOM 608 C CA . LEU A 1 75 ? 7.800 -11.896 -5.378 1.00 76.06 75 LEU A CA 1
ATOM 609 C C . LEU A 1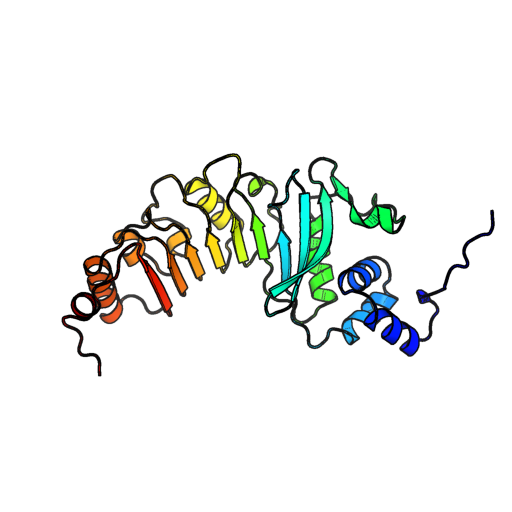 75 ? 7.994 -10.452 -5.868 1.00 76.06 75 LEU A C 1
ATOM 611 O O . LEU A 1 75 ? 7.446 -10.066 -6.900 1.00 76.06 75 LEU A O 1
ATOM 615 N N . ASN A 1 76 ? 8.773 -9.656 -5.133 1.00 81.06 76 ASN A N 1
ATOM 616 C CA . ASN A 1 76 ? 9.164 -8.303 -5.536 1.00 81.06 76 ASN A CA 1
ATOM 617 C C . ASN A 1 76 ? 10.442 -8.363 -6.377 1.00 81.06 76 ASN A C 1
ATOM 619 O O . ASN A 1 76 ? 11.519 -8.641 -5.853 1.00 81.06 76 ASN A O 1
ATOM 623 N N . ILE A 1 77 ? 10.338 -8.066 -7.671 1.00 80.75 77 ILE A N 1
ATOM 624 C CA . ILE A 1 77 ? 11.490 -8.036 -8.576 1.00 80.75 77 ILE A CA 1
ATOM 625 C C . ILE A 1 77 ? 11.870 -6.571 -8.835 1.00 80.75 77 ILE A C 1
ATOM 627 O O . ILE A 1 77 ? 11.057 -5.848 -9.417 1.00 80.75 77 ILE A O 1
ATOM 631 N N . PRO A 1 78 ? 13.057 -6.100 -8.400 1.00 81.31 78 PRO A N 1
ATOM 632 C CA . PRO A 1 78 ? 13.467 -4.709 -8.575 1.00 81.31 78 PRO A CA 1
ATOM 633 C C . PRO A 1 78 ? 13.720 -4.421 -10.052 1.00 81.31 78 PRO A C 1
ATOM 635 O O . PRO A 1 78 ? 14.543 -5.074 -10.691 1.00 81.31 78 PRO A O 1
ATOM 638 N N . ILE A 1 79 ? 13.012 -3.440 -10.591 1.00 79.62 79 ILE A N 1
ATOM 639 C CA . ILE A 1 79 ? 13.095 -3.012 -11.987 1.00 79.62 79 ILE A CA 1
ATOM 640 C C . ILE A 1 79 ? 14.023 -1.809 -12.130 1.00 79.62 79 ILE A C 1
ATOM 642 O O . ILE A 1 79 ? 14.846 -1.768 -13.043 1.00 79.62 79 ILE A O 1
ATOM 646 N N . LEU A 1 80 ? 13.857 -0.820 -11.252 1.00 77.81 80 LEU A N 1
ATOM 647 C CA . LEU A 1 80 ? 14.508 0.480 -11.366 1.00 77.81 80 LEU A CA 1
ATOM 648 C C . LEU A 1 80 ? 14.828 1.026 -9.980 1.00 77.81 80 LEU A C 1
ATOM 650 O O . LEU A 1 80 ? 14.037 0.860 -9.055 1.00 77.81 80 LEU A O 1
ATOM 654 N N . LYS A 1 81 ? 15.963 1.709 -9.842 1.00 77.62 81 LYS A N 1
ATOM 655 C CA . LYS A 1 81 ? 16.397 2.328 -8.586 1.00 77.62 81 LYS A CA 1
ATOM 656 C C . LYS A 1 81 ? 16.842 3.752 -8.862 1.00 77.62 81 LYS A C 1
ATOM 658 O O . LYS A 1 81 ? 17.791 3.973 -9.618 1.00 77.62 81 LYS A O 1
ATOM 663 N N . ILE A 1 82 ? 16.165 4.696 -8.222 1.00 74.19 82 ILE A N 1
ATOM 664 C CA . ILE A 1 82 ? 16.388 6.127 -8.396 1.00 74.19 82 ILE A CA 1
ATOM 665 C C . ILE A 1 82 ? 16.784 6.729 -7.069 1.00 74.19 82 ILE A C 1
ATOM 667 O O . ILE A 1 82 ? 16.068 6.631 -6.074 1.00 74.19 82 ILE A O 1
ATOM 671 N N . ASN A 1 83 ? 17.913 7.419 -7.071 1.00 73.12 83 ASN A N 1
ATOM 672 C CA . ASN A 1 83 ? 18.325 8.211 -5.933 1.00 73.12 83 ASN A CA 1
ATOM 673 C C . ASN A 1 83 ? 17.669 9.597 -6.014 1.00 73.12 83 ASN A C 1
ATOM 675 O O . ASN A 1 83 ? 17.962 10.380 -6.918 1.00 73.12 83 ASN A O 1
ATOM 679 N N . PHE A 1 84 ? 16.796 9.930 -5.060 1.00 64.81 84 PHE A N 1
ATOM 680 C CA . PHE A 1 84 ? 16.077 11.207 -5.065 1.00 64.81 84 PHE A CA 1
ATOM 681 C C . PHE A 1 84 ? 16.978 12.416 -4.776 1.00 64.81 84 PHE A C 1
ATOM 683 O O . PHE A 1 84 ? 16.607 13.531 -5.137 1.00 64.81 84 PHE A O 1
ATOM 690 N N . ARG A 1 85 ? 18.151 12.234 -4.143 1.00 67.19 85 ARG A N 1
ATOM 691 C CA . ARG A 1 85 ? 19.103 13.338 -3.897 1.00 67.19 85 ARG A CA 1
ATOM 692 C C . ARG A 1 85 ? 19.817 13.732 -5.175 1.00 67.19 85 ARG A C 1
ATOM 694 O O . ARG A 1 85 ? 19.839 14.900 -5.542 1.00 67.19 85 ARG A O 1
ATOM 701 N N . THR A 1 86 ? 20.411 12.748 -5.838 1.00 68.88 86 THR A N 1
ATOM 702 C CA . THR A 1 86 ? 21.191 12.994 -7.053 1.00 68.88 86 THR A CA 1
ATOM 703 C C . THR A 1 86 ? 20.302 13.099 -8.285 1.00 68.88 86 THR A C 1
ATOM 705 O O . THR A 1 86 ? 20.772 13.559 -9.321 1.00 68.88 86 THR A O 1
ATOM 708 N N . LYS A 1 87 ? 19.032 12.672 -8.183 1.00 65.88 87 LYS A N 1
ATOM 709 C CA . LYS A 1 87 ? 18.104 12.480 -9.307 1.00 65.88 87 LYS A CA 1
ATOM 710 C C . LYS A 1 87 ? 18.693 11.571 -10.392 1.00 65.88 87 LYS A C 1
ATOM 712 O O . LYS A 1 87 ? 18.315 11.678 -11.557 1.00 65.88 87 LYS A O 1
ATOM 717 N N . LYS A 1 88 ? 19.644 10.706 -10.015 1.00 64.62 88 LYS A N 1
ATOM 718 C CA . LYS A 1 88 ? 20.330 9.779 -10.916 1.00 64.62 88 LYS A CA 1
ATOM 719 C C . LYS A 1 88 ? 19.820 8.357 -10.710 1.00 64.62 88 LYS A C 1
ATOM 721 O O . LYS A 1 88 ? 19.585 7.904 -9.590 1.00 64.62 88 LYS A O 1
ATOM 726 N N . GLU A 1 89 ? 19.696 7.675 -11.836 1.00 63.56 89 GLU A N 1
ATOM 727 C CA . GLU A 1 89 ? 19.422 6.249 -11.980 1.00 63.56 89 GLU A CA 1
ATOM 728 C C . GLU A 1 89 ? 20.671 5.428 -11.636 1.00 63.56 89 GLU A C 1
ATOM 730 O O . GLU A 1 89 ? 21.754 5.673 -12.179 1.00 63.56 89 GLU A O 1
ATOM 735 N N . GLU A 1 90 ? 20.539 4.434 -10.757 1.00 60.53 90 GLU A N 1
ATOM 736 C CA . GLU A 1 90 ? 21.652 3.533 -10.422 1.00 60.53 90 GLU A CA 1
ATOM 737 C C . GLU A 1 90 ? 21.743 2.340 -11.390 1.00 60.53 90 GLU A C 1
ATOM 739 O O . GLU A 1 90 ? 22.846 1.890 -11.704 1.00 60.53 90 GLU A O 1
ATOM 744 N N . PHE A 1 91 ? 20.613 1.868 -11.936 1.00 58.12 91 PHE A N 1
ATOM 745 C CA . PHE A 1 91 ? 20.572 0.668 -12.789 1.00 58.12 91 PHE A CA 1
ATOM 746 C C . PHE A 1 91 ? 21.091 0.890 -14.218 1.00 58.12 91 PHE A C 1
ATOM 748 O O . PHE A 1 91 ? 21.708 -0.011 -14.787 1.00 58.12 91 PHE A O 1
ATOM 755 N N . LEU A 1 92 ? 20.901 2.077 -14.807 1.00 56.97 92 LEU A N 1
ATOM 756 C CA . LEU A 1 92 ? 21.296 2.346 -16.202 1.00 56.97 92 LEU A CA 1
ATOM 757 C C . LEU A 1 92 ? 22.818 2.413 -16.408 1.00 56.97 92 LEU A C 1
ATOM 759 O O . LEU A 1 92 ? 23.299 2.132 -17.508 1.00 56.97 92 LEU A O 1
ATOM 763 N N . LYS A 1 93 ? 23.589 2.676 -15.341 1.00 59.12 93 LYS A N 1
ATOM 764 C CA . LYS A 1 93 ? 25.061 2.644 -15.384 1.00 59.12 93 LYS A CA 1
ATOM 765 C C . LYS A 1 93 ? 25.596 1.266 -15.776 1.00 59.12 93 LYS A C 1
ATOM 767 O O . LYS A 1 93 ? 26.530 1.191 -16.570 1.00 59.12 93 LYS A O 1
ATOM 772 N N . LYS A 1 94 ? 24.974 0.184 -15.284 1.00 59.19 94 LYS A N 1
ATOM 773 C CA . LYS A 1 94 ? 25.351 -1.201 -15.628 1.00 59.19 94 LYS A CA 1
ATOM 774 C C . LYS A 1 94 ? 25.226 -1.469 -17.132 1.00 59.19 94 LYS A C 1
ATOM 776 O O . LYS A 1 94 ? 26.023 -2.213 -17.691 1.00 59.19 94 LYS A O 1
ATOM 781 N N . TRP A 1 95 ? 24.254 -0.835 -17.784 1.00 55.84 95 TRP A N 1
ATOM 782 C CA . TRP A 1 95 ? 23.949 -1.033 -19.201 1.00 55.84 95 TRP A CA 1
ATOM 783 C C . TRP A 1 95 ? 24.587 0.018 -20.119 1.00 55.84 95 TRP A C 1
ATOM 785 O O . TRP A 1 95 ? 24.344 -0.012 -21.322 1.00 55.84 95 TRP A O 1
ATOM 795 N N . LYS A 1 96 ? 25.394 0.945 -19.573 1.00 61.50 96 LYS A N 1
ATOM 796 C CA . LYS A 1 96 ? 25.963 2.100 -20.298 1.00 61.50 96 LYS A CA 1
ATOM 797 C C . LYS A 1 96 ? 24.906 2.909 -21.065 1.00 61.50 96 LYS A C 1
ATOM 799 O O . LYS A 1 96 ? 25.202 3.510 -22.094 1.00 61.50 96 LYS A O 1
ATOM 804 N N . ILE A 1 97 ? 23.667 2.905 -20.580 1.00 60.19 97 ILE A N 1
ATOM 805 C CA . ILE A 1 97 ? 22.588 3.688 -21.170 1.00 60.19 97 ILE A CA 1
ATOM 806 C C . ILE A 1 97 ? 22.658 5.083 -20.562 1.00 60.19 97 ILE A C 1
ATOM 808 O O . ILE A 1 97 ? 22.658 5.225 -19.338 1.00 60.19 97 ILE A O 1
ATOM 812 N N . ASP A 1 98 ? 22.704 6.104 -21.416 1.00 56.12 98 ASP A N 1
ATOM 813 C CA . ASP A 1 98 ? 22.647 7.488 -20.967 1.00 56.12 98 ASP A CA 1
ATOM 814 C C . ASP A 1 98 ? 21.293 7.780 -20.294 1.00 56.12 98 ASP A C 1
ATOM 816 O O . ASP A 1 98 ? 20.224 7.752 -20.915 1.00 56.12 98 ASP A O 1
ATOM 820 N N . GLY A 1 99 ? 21.357 8.021 -18.985 1.00 53.22 99 GLY A N 1
ATOM 821 C CA . GLY A 1 99 ? 20.212 8.300 -18.128 1.00 53.22 99 GLY A CA 1
ATOM 822 C C . GLY A 1 99 ? 19.670 9.724 -18.256 1.00 53.22 99 GLY A C 1
ATOM 823 O O . GLY A 1 99 ? 18.669 10.022 -17.608 1.00 53.22 99 GLY A O 1
ATOM 824 N N . GLU A 1 100 ? 20.266 10.601 -19.075 1.00 57.75 100 GLU A N 1
ATOM 825 C CA . GLU A 1 100 ? 19.779 11.976 -19.290 1.00 57.75 100 GLU A CA 1
ATOM 826 C C . GLU A 1 100 ? 18.295 12.023 -19.702 1.00 57.75 100 GLU A C 1
ATOM 828 O O . GLU A 1 100 ? 17.547 12.894 -19.251 1.00 57.75 100 GLU A O 1
ATOM 833 N N . LYS A 1 101 ? 17.824 11.031 -20.473 1.00 55.47 101 LYS A N 1
ATOM 834 C CA . LYS A 1 101 ? 16.407 10.899 -20.871 1.00 55.47 101 LYS A CA 1
ATOM 835 C C . LYS A 1 101 ? 15.459 10.544 -19.718 1.00 55.47 101 LYS A C 1
ATOM 837 O O . LYS A 1 101 ? 14.252 10.722 -19.853 1.00 55.47 101 LYS A O 1
ATOM 842 N N . PHE A 1 102 ? 15.991 10.063 -18.595 1.00 57.69 102 PHE A N 1
ATOM 843 C CA . PHE A 1 102 ? 15.254 9.642 -17.399 1.00 57.69 102 PHE A CA 1
ATOM 844 C C . PHE A 1 102 ? 15.466 10.610 -16.229 1.00 57.69 102 PHE A C 1
ATOM 846 O O . PHE A 1 102 ? 15.321 10.219 -15.073 1.00 57.69 102 PHE A O 1
ATOM 853 N N . ARG A 1 103 ? 15.793 11.886 -16.498 1.00 62.97 103 ARG A N 1
ATOM 854 C CA . ARG A 1 103 ? 15.842 12.911 -15.445 1.00 62.97 103 ARG A CA 1
ATOM 855 C C . ARG A 1 103 ? 14.540 12.889 -14.649 1.00 62.97 103 ARG A C 1
ATOM 857 O O . ARG A 1 103 ? 13.461 13.144 -15.187 1.00 62.97 103 ARG A O 1
ATOM 864 N N . TYR A 1 104 ? 14.674 12.600 -13.356 1.00 64.62 104 TYR A N 1
ATOM 865 C CA . TYR A 1 104 ? 13.560 12.565 -12.424 1.00 64.62 104 TYR A CA 1
ATOM 866 C C . TYR A 1 104 ? 12.802 13.897 -12.461 1.00 64.62 104 TYR A C 1
ATOM 868 O O . TYR A 1 104 ? 13.323 14.946 -12.066 1.00 64.62 104 TYR A O 1
ATOM 876 N N . ASN A 1 105 ? 11.564 13.843 -12.942 1.00 69.69 105 ASN A N 1
ATOM 877 C CA . ASN A 1 105 ? 10.605 14.937 -12.903 1.00 69.69 105 ASN A CA 1
ATOM 878 C C . ASN A 1 105 ? 9.271 14.421 -12.348 1.00 69.69 105 ASN A C 1
ATOM 880 O O . ASN A 1 105 ? 9.072 13.218 -12.189 1.00 69.69 105 ASN A O 1
ATOM 884 N N . THR A 1 106 ? 8.338 15.323 -12.062 1.00 68.62 106 THR A N 1
ATOM 885 C CA . THR A 1 106 ? 7.048 14.971 -11.443 1.00 68.62 106 THR A CA 1
ATOM 886 C C . THR A 1 106 ? 6.217 13.983 -12.267 1.00 68.62 106 THR A C 1
ATOM 888 O O . THR A 1 106 ? 5.443 13.220 -11.701 1.00 68.62 106 THR A O 1
ATOM 891 N N . LYS A 1 107 ? 6.403 13.934 -13.593 1.00 75.25 107 LYS A N 1
ATOM 892 C CA . LYS A 1 107 ? 5.685 13.033 -14.511 1.00 75.25 107 LYS A CA 1
ATOM 893 C C . LYS A 1 107 ? 6.370 11.677 -14.686 1.00 75.25 107 LYS A C 1
ATOM 895 O O . LYS A 1 107 ? 5.795 10.792 -15.316 1.00 75.25 107 LYS A O 1
ATOM 900 N N . PHE A 1 108 ? 7.577 11.506 -14.157 1.00 76.75 108 PHE A N 1
ATOM 901 C CA . PHE A 1 108 ? 8.416 10.338 -14.387 1.00 76.75 108 PHE A CA 1
ATOM 902 C C . PHE A 1 108 ? 7.722 9.023 -14.003 1.00 76.75 108 PHE A C 1
ATOM 904 O O . PHE A 1 108 ? 7.573 8.130 -14.839 1.00 76.75 108 PHE A O 1
ATOM 911 N N . TRP A 1 109 ? 7.211 8.935 -12.771 1.00 76.88 109 TRP A N 1
ATOM 912 C CA . TRP A 1 109 ? 6.516 7.737 -12.297 1.00 76.88 109 TRP A CA 1
ATOM 913 C C . TRP A 1 109 ? 5.230 7.472 -13.067 1.00 76.88 109 TRP A C 1
ATOM 915 O O . TRP A 1 109 ? 4.977 6.334 -13.444 1.00 76.88 109 TRP A O 1
ATOM 925 N N . LYS A 1 110 ? 4.484 8.521 -13.428 1.00 79.19 110 LYS A N 1
ATOM 926 C CA . LYS A 1 110 ? 3.293 8.397 -14.278 1.00 79.19 110 LYS A CA 1
ATOM 927 C C . LYS A 1 110 ? 3.623 7.792 -15.647 1.00 79.19 110 LYS A C 1
ATOM 929 O O . LYS A 1 110 ? 2.873 6.948 -16.141 1.00 79.19 110 LYS A O 1
ATOM 934 N N . ILE A 1 111 ? 4.736 8.194 -16.265 1.00 82.25 111 ILE A N 1
ATOM 935 C CA . ILE A 1 111 ? 5.198 7.629 -17.544 1.00 82.25 111 ILE A CA 1
ATOM 936 C C . ILE A 1 111 ? 5.552 6.150 -17.370 1.00 82.25 111 ILE A C 1
ATOM 938 O O . ILE A 1 111 ? 5.104 5.324 -18.168 1.00 82.25 111 ILE A O 1
ATOM 942 N N . LEU A 1 112 ? 6.304 5.803 -16.322 1.00 83.19 112 LEU A N 1
ATOM 943 C CA . LEU A 1 112 ? 6.676 4.415 -16.046 1.00 83.19 112 LEU A CA 1
ATOM 944 C C . LEU A 1 112 ? 5.471 3.538 -15.723 1.00 83.19 112 LEU A C 1
ATOM 946 O O . LEU A 1 112 ? 5.376 2.446 -16.267 1.00 83.19 112 LEU A O 1
ATOM 950 N N . GLN A 1 113 ? 4.536 4.021 -14.911 1.00 82.00 113 GLN A N 1
ATOM 951 C CA . GLN A 1 113 ? 3.289 3.338 -14.580 1.00 82.00 113 GLN A CA 1
ATOM 952 C C . GLN A 1 113 ? 2.452 3.090 -15.839 1.00 82.00 113 GLN A C 1
ATOM 954 O O . GLN A 1 113 ? 2.022 1.968 -16.095 1.00 82.00 113 GLN A O 1
ATOM 959 N N . THR A 1 114 ? 2.297 4.112 -16.688 1.00 84.62 114 THR A N 1
ATOM 960 C CA . THR A 1 114 ? 1.587 3.988 -17.972 1.00 84.62 114 THR A CA 1
ATOM 961 C C . THR A 1 114 ? 2.263 2.962 -18.879 1.00 84.62 114 THR A C 1
ATOM 963 O O . THR A 1 114 ? 1.600 2.148 -19.522 1.00 84.62 114 THR A O 1
ATOM 966 N N . HIS A 1 115 ? 3.595 2.987 -18.950 1.00 86.75 115 HIS A N 1
ATOM 967 C CA . HIS A 1 115 ? 4.362 2.023 -19.731 1.00 86.75 115 HIS A CA 1
ATOM 968 C C . HIS A 1 115 ? 4.251 0.605 -19.158 1.00 86.75 115 HIS A C 1
ATOM 970 O O . HIS A 1 115 ? 4.056 -0.346 -19.912 1.00 86.75 115 HIS A O 1
ATOM 976 N N . PHE A 1 116 ? 4.287 0.465 -17.836 1.00 85.56 116 PHE A N 1
ATOM 977 C CA . PHE A 1 116 ? 4.123 -0.798 -17.127 1.00 85.56 116 PHE A CA 1
ATOM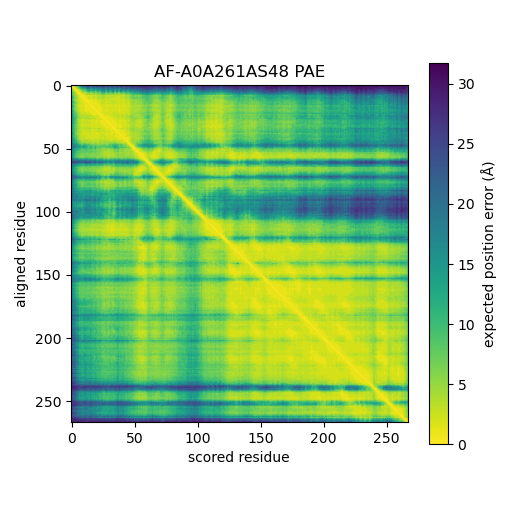 978 C C . PHE A 1 116 ? 2.776 -1.448 -17.433 1.00 85.56 116 PHE A C 1
ATOM 980 O O . PHE A 1 116 ? 2.755 -2.585 -17.896 1.00 85.56 116 PHE A O 1
ATOM 987 N N . SER A 1 117 ? 1.669 -0.713 -17.314 1.00 82.25 117 SER A N 1
ATOM 988 C CA . SER A 1 117 ? 0.335 -1.223 -17.666 1.00 82.25 117 SER A CA 1
ATOM 989 C C . SER A 1 117 ? 0.184 -1.566 -19.152 1.00 82.25 117 SER A C 1
ATOM 991 O O . SER A 1 117 ? -0.591 -2.448 -19.510 1.00 82.25 117 SER A O 1
ATOM 993 N N . ARG A 1 118 ? 0.949 -0.923 -20.047 1.00 83.25 118 ARG A N 1
ATOM 994 C CA . ARG A 1 118 ? 0.981 -1.299 -21.473 1.00 83.25 118 ARG A CA 1
ATOM 995 C C . ARG A 1 118 ? 1.737 -2.601 -21.725 1.00 83.25 118 ARG A C 1
ATOM 997 O O . ARG A 1 118 ? 1.380 -3.332 -22.646 1.00 83.25 118 ARG A O 1
ATOM 1004 N N . VAL A 1 119 ? 2.803 -2.868 -20.974 1.00 81.62 119 VAL A N 1
ATOM 1005 C CA . VAL A 1 119 ? 3.596 -4.105 -21.098 1.00 81.62 119 VAL A CA 1
ATOM 1006 C C . VAL A 1 119 ? 2.896 -5.276 -20.406 1.00 81.62 119 VAL A C 1
ATOM 1008 O O . VAL A 1 119 ? 2.942 -6.394 -20.916 1.00 81.62 119 VAL A O 1
ATOM 1011 N N . PHE A 1 120 ? 2.207 -5.007 -19.296 1.00 79.25 120 PHE A N 1
ATOM 1012 C CA . PHE A 1 120 ? 1.478 -5.976 -18.484 1.00 79.25 120 PHE A CA 1
ATOM 1013 C C . PHE A 1 120 ? -0.024 -5.633 -18.486 1.00 79.25 120 PHE A C 1
ATOM 1015 O O . PHE A 1 120 ? -0.486 -4.886 -17.630 1.00 79.25 120 PHE A O 1
ATOM 1022 N N . PRO A 1 121 ? -0.827 -6.182 -19.416 1.00 68.19 121 PRO A N 1
ATOM 1023 C CA . PRO A 1 121 ? -2.222 -5.763 -19.600 1.00 68.19 121 PRO A CA 1
ATOM 1024 C C . PRO A 1 121 ? -3.123 -6.041 -18.391 1.00 68.19 121 PRO A C 1
ATOM 1026 O O . PRO A 1 121 ? -4.145 -5.389 -18.208 1.00 68.19 121 PRO A O 1
ATOM 1029 N N . LYS A 1 122 ? -2.761 -7.032 -17.567 1.00 71.88 122 LYS A N 1
ATOM 1030 C CA . LYS A 1 122 ? -3.489 -7.409 -16.351 1.00 71.88 122 LYS A CA 1
ATOM 1031 C C . LYS A 1 122 ? -2.764 -6.904 -15.102 1.00 71.88 122 LYS A C 1
ATOM 1033 O O . LYS A 1 122 ? -2.482 -7.688 -14.201 1.00 71.88 122 LYS A O 1
ATOM 1038 N N . THR A 1 123 ? -2.414 -5.622 -15.060 1.00 76.12 123 THR A N 1
ATOM 1039 C CA . THR A 1 123 ? -1.767 -5.026 -13.884 1.00 76.12 123 THR A CA 1
ATOM 1040 C C . THR A 1 123 ? -2.675 -5.007 -12.664 1.00 76.12 123 THR A C 1
ATOM 1042 O O . THR A 1 123 ? -3.851 -4.667 -12.771 1.00 76.12 123 THR A O 1
ATOM 1045 N N . GLY A 1 124 ? -2.108 -5.342 -11.505 1.00 77.50 124 GLY A N 1
ATOM 1046 C CA . GLY A 1 124 ? -2.748 -5.088 -10.216 1.00 77.50 124 GLY A CA 1
ATOM 1047 C C . GLY A 1 124 ? -2.761 -3.599 -9.857 1.00 77.50 124 GLY A C 1
ATOM 1048 O O . GLY A 1 124 ? -2.122 -2.782 -10.527 1.00 77.50 124 GLY A O 1
ATOM 1049 N N . ALA A 1 125 ? -3.463 -3.280 -8.772 1.00 84.44 125 ALA A N 1
ATOM 1050 C CA . ALA A 1 125 ? -3.570 -1.936 -8.218 1.00 84.44 125 ALA A CA 1
ATOM 1051 C C . ALA A 1 125 ? -2.182 -1.301 -7.970 1.00 84.44 125 ALA A C 1
ATOM 1053 O O . ALA A 1 125 ? -1.301 -1.968 -7.410 1.00 84.44 125 ALA A O 1
ATOM 1054 N N . PRO A 1 126 ? -1.947 -0.044 -8.388 1.00 87.50 126 PRO A N 1
ATOM 1055 C CA . PRO A 1 126 ? -0.714 0.677 -8.094 1.00 87.50 126 PRO A CA 1
ATOM 1056 C C . PRO A 1 126 ? -0.495 0.829 -6.590 1.00 87.50 126 PRO A C 1
ATOM 1058 O O . PRO A 1 126 ? -1.392 1.265 -5.866 1.00 87.50 126 PRO A O 1
ATOM 1061 N N . HIS A 1 127 ? 0.709 0.494 -6.140 1.00 90.62 127 HIS A N 1
ATOM 1062 C CA . HIS A 1 127 ? 1.058 0.433 -4.729 1.00 90.62 127 HIS A CA 1
ATOM 1063 C C . HIS A 1 127 ? 2.300 1.275 -4.445 1.00 90.62 127 HIS A C 1
ATOM 1065 O O . HIS A 1 127 ? 3.326 1.118 -5.108 1.00 90.62 127 HIS A O 1
ATOM 1071 N N . VAL A 1 128 ? 2.231 2.113 -3.415 1.00 92.06 128 VAL A N 1
ATOM 1072 C CA . VAL A 1 128 ? 3.395 2.821 -2.876 1.00 92.06 128 VAL A CA 1
ATOM 1073 C C . VAL A 1 128 ? 3.657 2.401 -1.436 1.00 92.06 128 VAL A C 1
ATOM 1075 O O . VAL A 1 128 ? 2.732 2.319 -0.630 1.00 92.06 128 VAL A O 1
ATOM 1078 N N . ALA A 1 129 ? 4.926 2.166 -1.109 1.00 93.00 129 ALA A N 1
ATOM 1079 C CA . ALA A 1 129 ? 5.376 2.083 0.273 1.00 93.00 129 ALA A CA 1
ATOM 1080 C C . ALA A 1 129 ? 6.175 3.327 0.639 1.00 93.00 129 ALA A C 1
ATOM 1082 O O . ALA A 1 129 ? 7.047 3.762 -0.116 1.00 93.00 129 ALA A O 1
ATOM 1083 N N . VAL A 1 130 ? 5.879 3.890 1.803 1.00 93.56 130 VAL A N 1
ATOM 1084 C CA . VAL A 1 130 ? 6.481 5.126 2.300 1.00 93.56 130 VAL A CA 1
ATOM 1085 C C . VAL A 1 130 ? 6.835 4.996 3.772 1.00 93.56 130 VAL A C 1
ATOM 1087 O O . VAL A 1 130 ? 6.255 4.216 4.514 1.00 93.56 130 VAL A O 1
ATOM 1090 N N . THR A 1 131 ? 7.788 5.801 4.205 1.00 92.94 131 THR A N 1
ATOM 1091 C CA . THR A 1 131 ? 7.970 6.174 5.608 1.00 92.94 131 THR A CA 1
ATOM 1092 C C . THR A 1 131 ? 7.511 7.611 5.794 1.00 92.94 131 THR A C 1
ATOM 1094 O O . THR A 1 131 ? 7.399 8.375 4.831 1.00 92.94 131 THR A O 1
ATOM 1097 N N . VAL A 1 132 ? 7.344 8.031 7.042 1.00 91.56 132 VAL A N 1
ATOM 1098 C CA . VAL A 1 132 ? 7.061 9.431 7.375 1.00 91.56 132 VAL A CA 1
ATOM 1099 C C . VAL A 1 132 ? 8.083 10.397 6.732 1.00 91.56 132 VAL A C 1
ATOM 1101 O O . VAL A 1 132 ? 7.716 11.445 6.210 1.00 91.56 132 VAL A O 1
ATOM 1104 N N . ASP A 1 133 ? 9.363 10.027 6.607 1.00 88.94 133 ASP A N 1
ATOM 1105 C CA . ASP A 1 133 ? 10.412 10.858 5.972 1.00 88.94 133 ASP A CA 1
ATOM 1106 C C . ASP A 1 133 ? 10.318 10.968 4.441 1.00 88.94 133 ASP A C 1
ATOM 1108 O O . ASP A 1 133 ? 11.116 11.661 3.786 1.00 88.94 133 ASP A O 1
ATOM 1112 N N . THR A 1 134 ? 9.436 10.189 3.827 1.00 89.06 134 THR A N 1
ATOM 1113 C CA . THR A 1 134 ? 9.391 9.997 2.375 1.00 89.06 134 THR A CA 1
ATOM 1114 C C . THR A 1 134 ? 8.007 10.220 1.778 1.00 89.06 134 THR A C 1
ATOM 1116 O O . THR A 1 134 ? 7.940 10.436 0.571 1.00 89.06 134 THR A O 1
ATOM 1119 N N . MET A 1 135 ? 6.948 10.320 2.588 1.00 90.94 135 MET A N 1
ATOM 1120 C CA . MET A 1 135 ? 5.595 10.701 2.149 1.00 90.94 135 MET A CA 1
ATOM 1121 C C . MET A 1 135 ? 5.588 11.942 1.243 1.00 90.94 135 MET A C 1
ATOM 1123 O O . MET A 1 135 ? 5.026 11.917 0.152 1.00 90.94 135 MET A O 1
ATOM 1127 N N . SER A 1 136 ? 6.299 13.008 1.625 1.00 88.06 136 SER A N 1
ATOM 1128 C CA . SER A 1 136 ? 6.365 14.255 0.841 1.00 88.06 136 SER A CA 1
ATOM 1129 C C . SER A 1 136 ? 7.090 14.129 -0.506 1.00 88.06 136 SER A C 1
ATOM 1131 O O . SER A 1 136 ? 7.044 15.052 -1.318 1.00 88.06 136 SER A O 1
ATOM 1133 N N . LYS A 1 137 ? 7.778 13.008 -0.754 1.00 85.00 137 LYS A N 1
ATOM 1134 C CA . LYS A 1 137 ? 8.520 12.750 -1.997 1.00 85.00 137 LYS A CA 1
ATOM 1135 C C . LYS A 1 137 ? 7.677 12.045 -3.051 1.00 85.00 137 LYS A C 1
ATOM 1137 O O . LYS A 1 137 ? 8.094 12.028 -4.211 1.00 85.00 137 LYS A O 1
ATOM 1142 N N . VAL A 1 138 ? 6.537 11.471 -2.669 1.00 86.69 138 VAL A N 1
ATOM 1143 C CA . VAL A 1 138 ? 5.604 10.873 -3.625 1.00 86.69 138 VAL A CA 1
ATOM 1144 C C . VAL A 1 138 ? 5.002 12.003 -4.468 1.00 86.69 138 VAL A C 1
ATOM 1146 O O . VAL A 1 138 ? 4.512 12.987 -3.904 1.00 86.69 138 VAL A O 1
ATOM 1149 N N . PRO A 1 139 ? 5.087 11.948 -5.808 1.00 84.38 139 PRO A N 1
ATOM 1150 C CA . PRO A 1 139 ? 4.495 12.980 -6.647 1.00 84.38 139 PRO A CA 1
ATOM 1151 C C . PRO A 1 139 ? 2.969 12.935 -6.621 1.00 84.38 139 PRO A C 1
ATOM 1153 O O . PRO A 1 139 ? 2.368 11.915 -6.934 1.00 84.38 139 PRO A O 1
ATOM 1156 N N . LYS A 1 140 ? 2.334 14.093 -6.415 1.00 85.44 140 LYS A N 1
ATOM 1157 C CA . LYS A 1 140 ? 0.863 14.233 -6.402 1.00 85.44 140 LYS A CA 1
ATOM 1158 C C . LYS A 1 140 ? 0.158 13.770 -7.685 1.00 85.44 140 LYS A C 1
ATOM 1160 O O . LYS A 1 140 ? -1.043 13.559 -7.686 1.00 85.44 140 LYS A O 1
ATOM 1165 N N . SER A 1 141 ? 0.879 13.669 -8.804 1.00 77.00 141 SER A N 1
ATOM 1166 C CA . SER A 1 141 ? 0.327 13.191 -10.080 1.00 77.00 141 SER A CA 1
ATOM 1167 C C . SER A 1 141 ? 0.309 11.667 -10.224 1.00 77.00 141 SER A C 1
ATOM 1169 O O . SER A 1 141 ? -0.125 11.165 -11.264 1.00 77.00 141 SER A O 1
ATOM 1171 N N . GLU A 1 142 ? 0.870 10.944 -9.259 1.00 79.06 142 GLU A N 1
ATOM 1172 C CA . GLU A 1 142 ? 0.906 9.488 -9.250 1.00 79.06 142 GLU A CA 1
ATOM 1173 C C . GLU A 1 142 ? -0.467 8.930 -8.874 1.00 79.06 142 GLU A C 1
ATOM 1175 O O . GLU A 1 142 ? -1.083 9.368 -7.905 1.00 79.06 142 GLU A O 1
ATOM 1180 N N . LYS A 1 143 ? -0.960 7.965 -9.657 1.00 84.38 143 LYS A N 1
ATOM 1181 C CA . LYS A 1 143 ? -2.177 7.239 -9.297 1.00 84.38 143 LYS A CA 1
ATOM 1182 C C . LYS A 1 143 ? -1.790 6.161 -8.293 1.00 84.38 143 LYS A C 1
ATOM 1184 O O . LYS A 1 143 ? -1.082 5.226 -8.672 1.00 84.38 143 LYS A O 1
ATOM 1189 N N . VAL A 1 144 ? -2.296 6.275 -7.071 1.00 88.62 144 VAL A N 1
ATOM 1190 C CA . VAL A 1 144 ? -2.019 5.364 -5.960 1.00 88.62 144 VAL A CA 1
ATOM 1191 C C . VAL A 1 144 ? -3.333 4.750 -5.491 1.00 88.62 144 VAL A C 1
ATOM 1193 O O . VAL A 1 144 ? -4.249 5.471 -5.122 1.00 88.62 144 VAL A O 1
ATOM 1196 N N . GLU A 1 145 ? -3.440 3.424 -5.526 1.00 92.69 145 GLU A N 1
ATOM 1197 C CA . GLU A 1 145 ? -4.629 2.712 -5.032 1.00 92.69 145 GLU A CA 1
ATOM 1198 C C . GLU A 1 145 ? -4.357 2.022 -3.692 1.00 92.69 145 GLU A C 1
ATOM 1200 O O . GLU A 1 145 ? -5.273 1.871 -2.888 1.00 92.69 145 GLU A O 1
ATOM 1205 N N . LEU A 1 146 ? -3.105 1.628 -3.440 1.00 93.81 146 LEU A N 1
ATOM 1206 C CA . LEU A 1 146 ? -2.668 1.000 -2.198 1.00 93.81 146 LEU A CA 1
ATOM 1207 C C . LEU A 1 146 ? -1.527 1.819 -1.585 1.00 93.81 146 LEU A C 1
ATOM 1209 O O . LEU A 1 146 ? -0.566 2.159 -2.283 1.00 93.81 146 LEU A O 1
ATOM 1213 N N . ILE A 1 147 ? -1.608 2.090 -0.285 1.00 96.12 147 ILE A N 1
ATOM 1214 C CA . ILE A 1 147 ? -0.567 2.772 0.490 1.00 96.12 147 ILE A CA 1
ATOM 1215 C C . ILE A 1 147 ? -0.116 1.865 1.630 1.00 96.12 147 ILE A C 1
ATOM 1217 O O . ILE A 1 147 ? -0.926 1.414 2.433 1.00 96.12 147 ILE A O 1
ATOM 1221 N N . GLU A 1 148 ? 1.190 1.647 1.731 1.00 95.69 148 GLU A N 1
ATOM 1222 C CA . GLU A 1 148 ? 1.826 0.977 2.862 1.00 95.69 148 GLU A CA 1
ATOM 1223 C C . GLU A 1 148 ? 2.742 1.968 3.588 1.00 95.69 148 GLU A C 1
ATOM 1225 O O . GLU A 1 148 ? 3.749 2.424 3.045 1.00 95.69 148 GLU A O 1
ATOM 1230 N N . VAL A 1 149 ? 2.404 2.312 4.827 1.00 96.44 149 VAL A N 1
ATOM 1231 C CA . VAL A 1 149 ? 3.227 3.171 5.677 1.00 96.44 149 VAL A CA 1
ATOM 1232 C C . VAL A 1 149 ? 4.083 2.292 6.576 1.00 96.44 149 VAL A C 1
ATOM 1234 O O . VAL A 1 149 ? 3.562 1.600 7.446 1.00 96.44 149 VAL A O 1
ATOM 1237 N N . LYS A 1 150 ? 5.397 2.316 6.363 1.00 94.12 150 LYS A N 1
ATOM 1238 C CA . LYS A 1 150 ? 6.399 1.586 7.146 1.00 94.12 150 LYS A CA 1
ATOM 1239 C C . LYS A 1 150 ? 7.038 2.485 8.203 1.00 94.12 150 LYS A C 1
ATOM 1241 O O . LYS A 1 150 ? 7.008 3.715 8.114 1.00 94.12 150 LYS A O 1
ATOM 1246 N N . GLU A 1 151 ? 7.653 1.845 9.188 1.00 91.00 151 GLU A N 1
ATOM 1247 C CA . GLU A 1 151 ? 8.378 2.513 10.263 1.00 91.00 151 GLU A CA 1
ATOM 1248 C C . GLU A 1 151 ? 9.567 3.340 9.744 1.00 91.00 151 GLU A C 1
ATOM 1250 O O . GLU A 1 151 ? 10.245 2.971 8.779 1.00 91.00 151 GLU A O 1
ATOM 1255 N N . SER A 1 152 ? 9.811 4.488 10.382 1.00 88.69 152 SER A N 1
ATOM 1256 C CA . SER A 1 152 ? 11.018 5.290 10.170 1.00 88.69 152 SER A CA 1
ATOM 1257 C C . SER A 1 152 ? 11.990 5.096 11.325 1.00 88.69 152 SER A C 1
ATOM 1259 O O . SER A 1 152 ? 11.589 5.004 12.478 1.00 88.69 152 SER A O 1
ATOM 1261 N N . LYS A 1 153 ? 13.287 5.128 11.010 1.00 84.75 153 LYS A N 1
ATOM 1262 C CA . LYS A 1 153 ? 14.367 5.114 12.004 1.00 84.75 153 LYS A CA 1
ATOM 1263 C C . LYS A 1 153 ? 14.541 6.447 12.743 1.00 84.75 153 LYS A C 1
ATOM 1265 O O . LYS A 1 153 ? 15.211 6.475 13.765 1.00 84.75 153 LYS A O 1
ATOM 1270 N N . ASN A 1 154 ? 14.019 7.552 12.201 1.00 84.00 154 ASN A N 1
ATOM 1271 C CA . ASN A 1 154 ? 14.423 8.902 12.617 1.00 84.00 154 ASN A CA 1
ATOM 1272 C C . ASN A 1 154 ? 13.326 9.693 13.329 1.00 84.00 154 ASN A C 1
ATOM 1274 O O . ASN A 1 154 ? 13.640 10.657 14.023 1.00 84.00 154 ASN A O 1
ATOM 1278 N N . ARG A 1 155 ? 12.048 9.362 13.107 1.00 89.56 155 ARG A N 1
ATOM 1279 C CA . ARG A 1 155 ? 10.932 10.098 13.708 1.00 89.56 155 ARG A CA 1
ATOM 1280 C C . ARG A 1 155 ? 9.671 9.253 13.812 1.00 89.56 155 ARG A C 1
ATOM 1282 O O . ARG A 1 155 ? 9.415 8.398 12.964 1.00 89.56 155 ARG A O 1
ATOM 1289 N N . ILE A 1 156 ? 8.877 9.567 14.828 1.00 91.81 156 ILE A N 1
ATOM 1290 C CA . ILE A 1 156 ? 7.553 8.992 15.054 1.00 91.81 156 ILE A CA 1
ATOM 1291 C C . ILE A 1 156 ? 6.579 9.552 14.007 1.00 91.81 156 ILE A C 1
ATOM 1293 O O . ILE A 1 156 ? 6.689 10.707 13.585 1.00 91.81 156 ILE A O 1
ATOM 1297 N N . LEU A 1 157 ? 5.656 8.707 13.548 1.00 95.12 157 LEU A N 1
ATOM 1298 C CA . LEU A 1 157 ? 4.617 9.072 12.591 1.00 95.12 157 LEU A CA 1
ATOM 1299 C C . LEU A 1 157 ? 3.468 9.778 13.313 1.00 95.12 157 LEU A C 1
ATOM 1301 O O . LEU A 1 157 ? 2.902 9.213 14.242 1.00 95.12 157 LEU A O 1
ATOM 1305 N N . LYS A 1 158 ? 3.069 10.970 12.861 1.00 95.62 158 LYS A N 1
ATOM 1306 C CA . LYS A 1 158 ? 1.865 11.634 13.385 1.00 95.62 158 LYS A CA 1
ATOM 1307 C C . LYS A 1 158 ? 0.617 11.211 12.618 1.00 95.62 158 LYS A C 1
ATOM 1309 O O . LYS A 1 158 ? 0.657 11.133 11.389 1.00 95.62 158 LYS A O 1
ATOM 1314 N N . THR A 1 159 ? -0.510 11.055 13.313 1.00 95.06 159 THR A N 1
ATOM 1315 C CA . THR A 1 159 ? -1.815 10.730 12.702 1.00 95.06 159 THR A CA 1
ATOM 1316 C C . THR A 1 159 ? -2.175 11.726 11.592 1.00 95.06 159 THR A C 1
ATOM 1318 O O . THR A 1 159 ? -2.449 11.327 10.462 1.00 95.06 159 THR A O 1
ATOM 1321 N N . SER A 1 160 ? -2.011 13.028 11.854 1.00 95.12 160 SER A N 1
ATOM 1322 C CA . SER A 1 160 ? -2.286 14.091 10.871 1.00 95.12 160 SER A CA 1
ATOM 1323 C C . SER A 1 160 ? -1.411 14.052 9.609 1.00 95.12 160 SER A C 1
ATOM 1325 O O . SER A 1 160 ? -1.797 14.599 8.576 1.00 95.12 160 SER A O 1
ATOM 1327 N N . GLU A 1 161 ? -0.223 13.437 9.654 1.00 95.75 161 GLU A N 1
ATOM 1328 C CA . GLU A 1 161 ? 0.603 13.253 8.453 1.00 95.75 161 GLU A CA 1
ATOM 1329 C C . GLU A 1 161 ? 0.033 12.154 7.556 1.00 95.75 161 GLU A C 1
ATOM 1331 O O . GLU A 1 161 ? 0.049 12.301 6.333 1.00 95.75 161 GLU A O 1
ATOM 1336 N N . VAL A 1 162 ? -0.510 11.090 8.157 1.00 95.69 162 VAL A N 1
ATOM 1337 C CA . VAL A 1 162 ? -1.199 10.022 7.424 1.00 95.69 162 VAL A CA 1
ATOM 1338 C C . VAL A 1 162 ? -2.488 10.545 6.811 1.00 95.69 162 VAL A C 1
ATOM 1340 O O . VAL A 1 162 ? -2.708 10.330 5.624 1.00 95.69 162 VAL A O 1
ATOM 1343 N N . GLU A 1 163 ? -3.299 11.276 7.574 1.00 95.62 163 GLU A N 1
ATOM 1344 C CA . GLU A 1 163 ? -4.569 11.836 7.093 1.00 95.62 163 GLU A CA 1
ATOM 1345 C C . GLU A 1 163 ? -4.360 12.749 5.883 1.00 95.62 163 GLU A C 1
ATOM 1347 O O . GLU A 1 163 ? -4.955 12.526 4.831 1.00 95.62 163 GLU A O 1
ATOM 1352 N N . LYS A 1 164 ? -3.417 13.697 5.972 1.00 95.62 164 LYS A N 1
ATOM 1353 C CA . LYS A 1 164 ? -3.052 14.559 4.834 1.00 95.62 164 LYS A CA 1
ATOM 1354 C C . LYS A 1 164 ? -2.599 13.750 3.624 1.00 95.62 164 LYS A C 1
ATOM 1356 O O . LYS A 1 164 ? -2.863 14.129 2.487 1.00 95.62 164 LYS A O 1
ATOM 1361 N N . PHE A 1 165 ? -1.867 12.660 3.846 1.00 95.56 165 PHE A N 1
ATOM 1362 C CA . PHE A 1 165 ? -1.404 11.804 2.759 1.00 95.56 165 PHE A CA 1
ATOM 1363 C C . PHE A 1 165 ? -2.572 11.051 2.106 1.00 95.56 165 PHE A C 1
ATOM 1365 O O . PHE A 1 165 ? -2.666 11.014 0.881 1.00 95.56 165 PHE A O 1
ATOM 1372 N N . VAL A 1 166 ? -3.500 10.523 2.903 1.00 95.06 166 VAL A N 1
ATOM 1373 C CA . VAL A 1 166 ? -4.726 9.865 2.432 1.00 95.06 166 VAL A CA 1
ATOM 1374 C C . VAL A 1 166 ? -5.614 10.832 1.659 1.00 95.06 166 VAL A C 1
ATOM 1376 O O . VAL A 1 166 ? -6.059 10.484 0.573 1.00 95.06 166 VAL A O 1
ATOM 1379 N N . GLU A 1 167 ? -5.797 12.062 2.133 1.00 94.62 167 GLU A N 1
ATOM 1380 C CA . GLU A 1 167 ? -6.584 13.090 1.436 1.00 94.62 167 GLU A CA 1
ATOM 1381 C C . GLU A 1 167 ? -6.011 13.449 0.060 1.00 94.62 167 GLU A C 1
ATOM 1383 O O . GLU A 1 167 ? -6.760 13.703 -0.882 1.00 94.62 167 GLU A O 1
ATOM 1388 N N . ILE A 1 168 ? -4.680 13.456 -0.083 1.00 94.12 168 ILE A N 1
ATOM 1389 C CA . ILE A 1 168 ? -4.023 13.772 -1.360 1.00 94.12 168 ILE A CA 1
ATOM 1390 C C . ILE A 1 168 ? -4.257 12.670 -2.398 1.00 94.12 168 ILE A C 1
ATOM 1392 O O . ILE A 1 168 ? -4.446 12.981 -3.575 1.00 94.12 168 ILE A O 1
ATOM 1396 N N . TYR A 1 169 ? -4.183 11.400 -1.990 1.00 93.38 169 TYR A N 1
ATOM 1397 C CA . TYR A 1 169 ? -4.149 10.267 -2.924 1.00 93.38 169 TYR A CA 1
ATOM 1398 C C . TYR A 1 169 ? -5.455 9.476 -3.009 1.00 93.38 169 TYR A C 1
ATOM 1400 O O . TYR A 1 169 ? -5.652 8.774 -3.998 1.00 93.38 169 TYR A O 1
ATOM 1408 N N . ASN A 1 170 ? -6.329 9.596 -2.009 1.00 93.50 170 ASN A N 1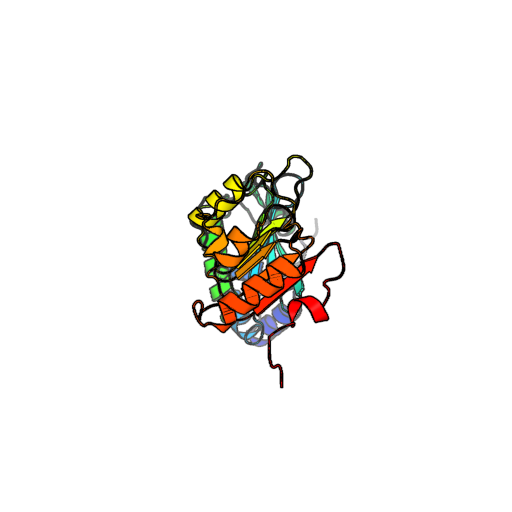
ATOM 1409 C CA . ASN A 1 170 ? -7.592 8.877 -1.871 1.00 93.50 170 ASN A CA 1
ATOM 1410 C C . ASN A 1 170 ? -7.467 7.371 -2.202 1.00 93.50 170 ASN A C 1
ATOM 1412 O O . ASN A 1 170 ? -8.059 6.897 -3.180 1.00 93.50 170 ASN A O 1
ATOM 1416 N N . PRO A 1 171 ? -6.627 6.620 -1.461 1.00 94.94 171 PRO A N 1
ATOM 1417 C CA . PRO A 1 171 ? -6.366 5.219 -1.756 1.00 94.94 171 PRO A CA 1
ATOM 1418 C C . PRO A 1 171 ? -7.586 4.338 -1.463 1.00 94.94 171 PRO A C 1
ATOM 1420 O O . PRO A 1 171 ? -8.386 4.610 -0.573 1.00 94.94 171 PRO A O 1
ATOM 1423 N N . ILE A 1 172 ? -7.663 3.204 -2.157 1.00 94.19 172 ILE A N 1
ATOM 1424 C CA . ILE A 1 172 ? -8.635 2.143 -1.864 1.00 94.19 172 ILE A CA 1
ATOM 1425 C C . ILE A 1 172 ? -8.224 1.391 -0.592 1.00 94.19 172 ILE A C 1
ATOM 1427 O O . ILE A 1 172 ? -9.077 0.970 0.189 1.00 94.19 172 ILE A O 1
ATOM 1431 N N . LEU A 1 173 ? -6.916 1.206 -0.381 1.00 95.38 173 LEU A N 1
ATOM 1432 C CA . LEU A 1 173 ? -6.368 0.556 0.805 1.00 95.38 173 LEU A CA 1
ATOM 1433 C C . LEU A 1 173 ? -5.229 1.361 1.399 1.00 95.38 173 LEU A C 1
ATOM 1435 O O . LEU A 1 173 ? -4.289 1.741 0.695 1.00 95.38 173 LEU A O 1
ATOM 1439 N N . ILE A 1 174 ? -5.258 1.497 2.718 1.00 97.44 174 ILE A N 1
ATOM 1440 C CA . ILE A 1 174 ? -4.116 1.953 3.493 1.00 97.44 174 ILE A CA 1
ATOM 1441 C C . ILE A 1 174 ? -3.758 0.933 4.572 1.00 97.44 174 ILE A C 1
ATOM 1443 O O . ILE A 1 174 ? -4.617 0.427 5.294 1.00 97.44 174 ILE A O 1
ATOM 1447 N N . TYR A 1 175 ? -2.464 0.639 4.667 1.00 97.19 175 TYR A N 1
ATOM 1448 C CA . TYR A 1 175 ? -1.887 -0.167 5.725 1.00 97.19 175 TYR A CA 1
ATOM 1449 C C . TYR A 1 175 ? -0.830 0.634 6.481 1.00 97.19 175 TYR A C 1
ATOM 1451 O O . TYR A 1 175 ? 0.208 0.984 5.920 1.00 97.19 175 TYR A O 1
ATOM 1459 N N . VAL A 1 176 ? -1.094 0.920 7.753 1.00 97.19 176 VAL A N 1
ATOM 1460 C CA . VAL A 1 176 ? -0.175 1.628 8.645 1.00 97.19 176 VAL A CA 1
ATOM 1461 C C . VAL A 1 176 ? 0.483 0.633 9.596 1.00 97.19 176 VAL A C 1
ATOM 1463 O O . VAL A 1 176 ? -0.154 0.132 10.522 1.00 97.19 176 VAL A O 1
ATOM 1466 N N . HIS A 1 177 ? 1.766 0.352 9.360 1.00 95.31 177 HIS A N 1
ATOM 1467 C CA . HIS A 1 177 ? 2.566 -0.524 10.215 1.00 95.31 177 HIS A CA 1
ATOM 1468 C C . HIS A 1 177 ? 3.029 0.124 11.520 1.00 95.31 177 HIS A C 1
ATOM 1470 O O . HIS A 1 177 ? 2.974 -0.569 12.523 1.00 95.31 177 HIS A O 1
ATOM 1476 N N . PRO A 1 178 ? 3.537 1.372 11.569 1.00 94.31 178 PRO A N 1
ATOM 1477 C CA . PRO A 1 178 ? 4.071 1.925 12.812 1.00 94.31 178 PRO A CA 1
ATOM 1478 C C . PRO A 1 178 ? 2.969 2.471 13.727 1.00 94.31 178 PRO A C 1
ATOM 1480 O O . PRO A 1 178 ? 1.847 2.744 13.299 1.00 94.31 178 PRO A O 1
ATOM 1483 N N . GLN A 1 179 ? 3.317 2.690 14.994 1.00 92.12 179 GLN A N 1
ATOM 1484 C CA . GLN A 1 179 ? 2.476 3.453 15.910 1.00 92.12 179 GLN A CA 1
ATOM 1485 C C . GLN A 1 179 ? 2.353 4.908 15.439 1.00 92.12 179 GLN A C 1
ATOM 1487 O O . GLN A 1 179 ? 3.346 5.541 15.075 1.00 92.12 179 GLN A O 1
ATOM 1492 N N . MET A 1 180 ? 1.124 5.427 15.474 1.00 93.69 180 MET A N 1
ATOM 1493 C CA . MET A 1 180 ? 0.841 6.838 15.227 1.00 93.69 180 MET A CA 1
ATOM 1494 C C . MET A 1 180 ? 0.758 7.617 16.541 1.00 93.69 180 MET A C 1
ATOM 1496 O O . MET A 1 180 ? 0.219 7.120 17.533 1.00 93.69 180 MET A O 1
ATOM 1500 N N . GLU A 1 181 ? 1.295 8.833 16.528 1.00 94.12 181 GLU A N 1
ATOM 1501 C CA . GLU A 1 181 ? 1.191 9.816 17.603 1.00 94.12 181 GLU A CA 1
ATOM 1502 C C . GLU A 1 181 ? 0.097 10.847 17.295 1.00 94.12 181 GLU A C 1
ATOM 1504 O O . GLU A 1 181 ? 0.008 11.381 16.182 1.00 94.12 181 GLU A O 1
ATOM 1509 N N . GLY A 1 182 ? -0.694 11.165 18.319 1.00 90.19 182 GLY A N 1
ATOM 1510 C CA . GLY A 1 182 ? -1.838 12.067 18.240 1.00 90.19 182 GLY A CA 1
ATOM 1511 C C . GLY A 1 182 ? -3.169 11.321 18.200 1.00 90.19 182 GLY A C 1
ATOM 1512 O O . GLY A 1 182 ? -3.240 10.153 17.817 1.00 90.19 182 GLY A O 1
ATOM 1513 N N . GLU A 1 183 ? -4.226 12.011 18.616 1.00 86.56 183 GLU A N 1
ATOM 1514 C CA . GLU A 1 183 ? -5.577 11.457 18.635 1.00 86.56 183 GLU A CA 1
ATOM 1515 C C . GLU A 1 183 ? -6.117 11.250 17.217 1.00 86.56 183 GLU A C 1
ATOM 1517 O O . GLU A 1 183 ? -5.859 12.044 16.308 1.00 86.56 183 GLU A O 1
ATOM 1522 N N . LEU A 1 184 ? -6.884 10.174 17.040 1.00 91.38 184 LEU A N 1
ATOM 1523 C CA . LEU A 1 184 ? -7.656 9.940 15.830 1.00 91.38 184 LEU A CA 1
ATOM 1524 C C . LEU A 1 184 ? -9.035 10.571 16.008 1.00 91.38 184 LEU A C 1
ATOM 1526 O O . LEU A 1 184 ? -9.863 10.084 16.777 1.00 91.38 184 LEU A O 1
ATOM 1530 N N . SER A 1 185 ? -9.274 11.674 15.302 1.00 92.06 185 SER A N 1
ATOM 1531 C CA . SER A 1 185 ? -10.566 12.354 15.351 1.00 92.06 185 SER A CA 1
ATOM 1532 C C . SER A 1 185 ? -11.687 11.434 14.866 1.00 92.06 185 SER A C 1
ATOM 1534 O O . SER A 1 185 ? -11.532 10.713 13.882 1.00 92.06 185 SER A O 1
ATOM 1536 N N . ASP A 1 186 ? -12.868 11.550 15.470 1.00 89.56 186 ASP A N 1
ATOM 1537 C CA . ASP A 1 186 ? -14.087 10.878 15.003 1.00 89.56 186 ASP A CA 1
ATOM 1538 C C . ASP A 1 186 ? -14.527 11.291 13.592 1.00 89.56 186 ASP A C 1
ATOM 1540 O O . ASP A 1 186 ? -15.377 10.638 12.993 1.00 89.56 186 ASP A O 1
ATOM 1544 N N . LYS A 1 187 ? -13.946 12.369 13.055 1.00 90.62 187 LYS A N 1
ATOM 1545 C CA . LYS A 1 187 ? -14.154 12.848 11.682 1.00 90.62 187 LYS A CA 1
ATOM 1546 C C . LYS A 1 187 ? -12.969 12.541 10.761 1.00 90.62 187 LYS A C 1
ATOM 1548 O O . LYS A 1 187 ? -12.869 13.129 9.686 1.00 90.62 187 LYS A O 1
ATOM 1553 N N . SER A 1 188 ? -12.052 11.674 11.187 1.00 93.81 188 SER A N 1
ATOM 1554 C CA . SER A 1 188 ? -10.866 11.323 10.411 1.00 93.81 188 SER A CA 1
ATOM 1555 C C . SER A 1 188 ? -11.238 10.703 9.064 1.00 93.81 188 SER A C 1
ATOM 1557 O O . SER A 1 188 ? -12.087 9.813 8.983 1.00 93.81 188 SER A O 1
ATOM 1559 N N . CYS A 1 189 ? -10.529 11.107 8.008 1.00 94.44 189 CYS A N 1
ATOM 1560 C CA . CYS A 1 189 ? -10.638 10.490 6.685 1.00 94.44 189 CYS A CA 1
ATOM 1561 C C . CYS A 1 189 ? -10.197 9.014 6.674 1.00 94.44 189 CYS A C 1
ATOM 1563 O O . CYS A 1 189 ? -10.542 8.266 5.760 1.00 94.44 189 CYS A O 1
ATOM 1565 N N . LEU A 1 190 ? -9.471 8.556 7.701 1.00 94.81 190 LEU A N 1
ATOM 1566 C CA . LEU A 1 190 ? -9.129 7.144 7.851 1.00 94.81 190 LEU A CA 1
ATOM 1567 C C . LEU A 1 190 ? -10.372 6.285 8.108 1.00 94.81 190 LEU A C 1
ATOM 1569 O O . LEU A 1 190 ? -10.438 5.158 7.622 1.00 94.81 190 LEU A O 1
ATOM 1573 N N . LEU A 1 191 ? -11.383 6.820 8.800 1.00 93.81 191 LEU A N 1
ATOM 1574 C CA . LEU A 1 191 ? -12.603 6.081 9.149 1.00 93.81 191 LEU A CA 1
ATOM 1575 C C . LEU A 1 191 ? -13.536 5.840 7.954 1.00 93.81 191 LEU A C 1
ATOM 1577 O O . LEU A 1 191 ? -14.453 5.023 8.042 1.00 93.81 191 LEU A O 1
ATOM 1581 N N . THR A 1 192 ? -13.293 6.527 6.838 1.00 92.81 192 THR A N 1
ATOM 1582 C CA . THR A 1 192 ? -14.061 6.409 5.592 1.00 92.81 192 THR A CA 1
ATOM 1583 C C . THR A 1 192 ? -13.290 5.688 4.481 1.00 92.81 192 THR A C 1
ATOM 1585 O O . THR A 1 192 ? -13.816 5.504 3.383 1.00 92.81 192 THR A O 1
ATOM 1588 N N . CYS A 1 193 ? -12.053 5.248 4.741 1.00 93.56 193 CYS A N 1
ATOM 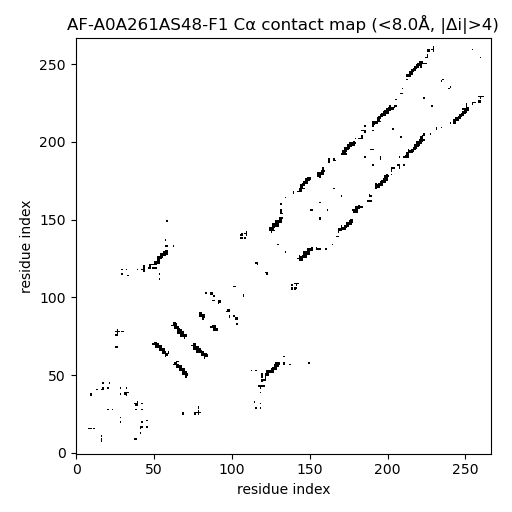1589 C CA . CYS A 1 193 ? -11.277 4.449 3.792 1.00 93.56 193 CYS A CA 1
ATOM 1590 C C . CYS A 1 193 ? -11.954 3.092 3.538 1.00 93.56 193 CYS A C 1
ATOM 1592 O O . CYS A 1 193 ? -12.342 2.409 4.484 1.00 93.56 193 CYS A O 1
ATOM 1594 N N . GLU A 1 194 ? -12.036 2.642 2.275 1.00 95.06 194 GLU A N 1
ATOM 1595 C CA . GLU A 1 194 ? -12.681 1.354 1.955 1.00 95.06 194 GLU A CA 1
ATOM 1596 C C . GLU A 1 194 ? -11.981 0.183 2.665 1.00 95.06 194 GLU A C 1
ATOM 1598 O O . GLU A 1 194 ? -12.648 -0.708 3.196 1.00 95.06 194 GLU A O 1
ATOM 1603 N N . ASN A 1 195 ? -10.644 0.188 2.696 1.00 96.75 195 ASN A N 1
ATOM 1604 C CA . ASN A 1 195 ? -9.843 -0.823 3.379 1.00 96.75 195 ASN A CA 1
ATOM 1605 C C . ASN A 1 195 ? -8.817 -0.154 4.302 1.00 96.75 195 ASN A C 1
ATOM 1607 O O . ASN A 1 195 ? -7.874 0.485 3.824 1.00 96.75 195 ASN A O 1
ATOM 1611 N N . LEU A 1 196 ? -8.972 -0.342 5.611 1.00 97.06 196 LEU A N 1
ATOM 1612 C CA . LEU A 1 196 ? -8.084 0.220 6.626 1.00 97.06 196 LEU A CA 1
ATOM 1613 C C . LEU A 1 196 ? -7.423 -0.897 7.430 1.00 97.06 196 LEU A C 1
ATOM 1615 O O . LEU A 1 196 ? -8.096 -1.720 8.050 1.00 97.06 196 LEU A O 1
ATOM 1619 N N . LEU A 1 197 ? -6.093 -0.921 7.425 1.00 97.50 197 LEU A N 1
ATOM 1620 C CA . LEU A 1 197 ? -5.293 -1.835 8.230 1.00 97.50 197 LEU A CA 1
ATOM 1621 C C . LEU A 1 197 ? -4.352 -1.005 9.117 1.00 97.50 197 LEU A C 1
ATOM 1623 O O . LEU A 1 197 ? -3.602 -0.169 8.611 1.00 97.50 197 LEU A O 1
ATOM 1627 N N . ILE A 1 198 ? -4.362 -1.238 10.430 1.00 96.50 198 ILE A N 1
ATOM 1628 C CA . ILE A 1 198 ? -3.488 -0.551 11.393 1.00 96.50 198 ILE A CA 1
ATOM 1629 C C . ILE A 1 198 ? -2.853 -1.587 12.324 1.00 96.50 198 ILE A C 1
ATOM 1631 O O . ILE A 1 198 ? -3.552 -2.253 13.090 1.00 96.50 198 ILE A O 1
ATOM 1635 N N . SER A 1 199 ? -1.523 -1.702 12.291 1.00 95.31 199 SER A N 1
ATOM 1636 C CA . SER A 1 199 ? -0.788 -2.678 13.108 1.00 95.31 199 SER A CA 1
ATOM 1637 C C . SER A 1 199 ? -0.681 -2.297 14.588 1.00 95.31 199 SER A C 1
ATOM 1639 O O . SER A 1 199 ? -0.658 -3.173 15.448 1.00 95.31 199 SER A O 1
ATOM 1641 N N . TYR A 1 200 ? -0.603 -1.001 14.903 1.00 93.50 200 TYR A N 1
ATOM 1642 C CA . TYR A 1 200 ? -0.583 -0.487 16.279 1.00 93.50 200 TYR A CA 1
ATOM 1643 C C . TYR A 1 200 ? -1.740 0.482 16.494 1.00 93.50 200 TYR A C 1
ATOM 1645 O O . TYR A 1 200 ? -1.588 1.703 16.458 1.00 93.50 200 TYR A O 1
ATOM 1653 N N . SER A 1 201 ? -2.916 -0.090 16.726 1.00 92.81 201 SER A N 1
ATOM 1654 C CA . SER A 1 201 ? -4.194 0.627 16.805 1.00 92.81 201 SER A CA 1
ATOM 1655 C C . SER A 1 201 ? -4.573 1.078 18.223 1.00 92.81 201 SER A C 1
ATOM 1657 O O . SER A 1 201 ? -5.747 1.226 18.539 1.00 92.81 201 SER A O 1
ATOM 1659 N N . ARG A 1 202 ? -3.599 1.318 19.112 1.00 89.88 202 ARG A N 1
ATOM 1660 C CA . ARG A 1 202 ? -3.881 1.726 20.506 1.00 89.88 202 ARG A CA 1
ATOM 1661 C C . ARG A 1 202 ? -4.583 3.080 20.637 1.00 89.88 202 ARG A C 1
ATOM 1663 O O . ARG A 1 202 ? -5.259 3.312 21.625 1.00 89.88 202 ARG A O 1
ATOM 1670 N N . HIS A 1 203 ? -4.410 3.967 19.663 1.00 87.81 203 HIS A N 1
ATOM 1671 C CA . HIS A 1 203 ? -5.093 5.263 19.606 1.00 87.81 203 HIS A CA 1
ATOM 1672 C C . HIS A 1 203 ? -6.497 5.160 18.984 1.00 87.81 203 HIS A C 1
ATOM 1674 O O . HIS A 1 203 ? -7.200 6.161 18.901 1.00 87.81 203 HIS A O 1
ATOM 1680 N N . PHE A 1 204 ? -6.890 3.976 18.502 1.00 91.00 204 PHE A N 1
ATOM 1681 C CA . PHE A 1 204 ? -8.180 3.746 17.869 1.00 91.00 204 PHE A CA 1
ATOM 1682 C C . PHE A 1 204 ? -9.224 3.479 18.956 1.00 91.00 204 PHE A C 1
ATOM 1684 O O . PHE A 1 204 ? -9.251 2.407 19.563 1.00 91.00 204 PHE A O 1
ATOM 1691 N N . SER A 1 205 ? -10.042 4.488 19.245 1.00 91.31 205 SER A N 1
ATOM 1692 C CA . SER A 1 205 ? -11.030 4.433 20.323 1.00 91.31 205 SER A CA 1
ATOM 1693 C C . SER A 1 205 ? -12.259 3.597 19.946 1.00 91.31 205 SER A C 1
ATOM 1695 O O . SER A 1 205 ? -12.514 3.319 18.770 1.00 91.31 205 SER A O 1
ATOM 1697 N N . ARG A 1 206 ? -13.086 3.258 20.944 1.00 91.38 206 ARG A N 1
ATOM 1698 C CA . ARG A 1 206 ? -14.416 2.671 20.714 1.00 91.38 206 ARG A CA 1
ATOM 1699 C C . ARG A 1 206 ? -15.262 3.533 19.773 1.00 91.38 206 ARG A C 1
ATOM 1701 O O . ARG A 1 206 ? -15.935 2.988 18.904 1.00 91.38 206 ARG A O 1
ATOM 1708 N N . GLN A 1 207 ? -15.229 4.859 19.921 1.00 91.88 207 GLN A N 1
ATOM 1709 C CA . GLN A 1 207 ? -16.030 5.747 19.077 1.00 91.88 207 GLN A CA 1
ATOM 1710 C C . GLN A 1 207 ? -15.541 5.733 17.626 1.00 91.88 207 GLN A C 1
ATOM 1712 O O . GLN A 1 207 ? -16.355 5.629 16.712 1.00 91.88 207 GLN A O 1
ATOM 1717 N N . ASN A 1 208 ? -14.223 5.723 17.408 1.00 92.88 208 ASN A N 1
ATOM 1718 C CA . ASN A 1 208 ? -13.656 5.554 16.070 1.00 92.88 208 ASN A CA 1
ATOM 1719 C C . ASN A 1 208 ? -14.085 4.218 15.439 1.00 92.88 208 ASN A C 1
ATOM 1721 O O . ASN A 1 208 ? -14.381 4.165 14.249 1.00 92.88 208 ASN A O 1
ATOM 1725 N N . PHE A 1 209 ? -14.152 3.152 16.242 1.00 91.12 209 PHE A N 1
ATOM 1726 C CA . PHE A 1 209 ? -14.588 1.830 15.794 1.00 91.12 209 PHE A CA 1
ATOM 1727 C C . PHE A 1 209 ? -16.056 1.782 15.388 1.00 91.12 209 PHE A C 1
ATOM 1729 O O . PHE A 1 209 ? -16.372 1.224 14.342 1.00 91.12 209 PHE A O 1
ATOM 1736 N N . LEU A 1 210 ? -16.932 2.433 16.152 1.00 89.88 210 LEU A N 1
ATOM 1737 C CA . LEU A 1 210 ? -18.349 2.563 15.809 1.00 89.88 210 LEU A CA 1
ATOM 1738 C C . LEU A 1 210 ? -18.592 3.495 14.610 1.00 89.88 210 LEU A C 1
ATOM 1740 O O . LEU A 1 210 ? -19.570 3.315 13.893 1.00 89.88 210 LEU A O 1
ATOM 1744 N N . ASN A 1 211 ? -17.710 4.475 14.386 1.00 91.50 211 ASN A N 1
ATOM 1745 C CA . ASN A 1 211 ? -17.809 5.439 13.285 1.00 91.50 211 ASN A CA 1
ATOM 1746 C C . ASN A 1 211 ? -17.150 4.961 11.981 1.00 91.50 211 ASN A C 1
ATOM 1748 O O . ASN A 1 211 ? -17.238 5.654 10.964 1.00 91.50 211 ASN A O 1
ATOM 1752 N N . PHE A 1 212 ? -16.453 3.822 11.991 1.00 92.19 212 PHE A N 1
ATOM 1753 C CA . PHE A 1 212 ? -15.848 3.282 10.781 1.00 92.19 212 PHE A CA 1
ATOM 1754 C C . PHE A 1 212 ? -16.939 2.892 9.780 1.00 92.19 212 PHE A C 1
ATOM 1756 O O . PHE A 1 212 ? -17.827 2.119 10.111 1.00 92.19 212 PHE A O 1
ATOM 1763 N N . SER A 1 213 ? -16.841 3.405 8.555 1.00 91.69 213 SER A N 1
ATOM 1764 C CA . SER A 1 213 ? -17.842 3.214 7.486 1.00 91.69 213 SER A CA 1
ATOM 1765 C C . SER A 1 213 ? -17.264 2.545 6.236 1.00 91.69 213 SER A C 1
ATOM 1767 O O . SER A 1 213 ? -17.892 2.500 5.175 1.00 91.69 213 SER A O 1
ATOM 1769 N N . GLY A 1 214 ? -16.031 2.044 6.342 1.00 92.44 214 GLY A N 1
ATOM 1770 C CA . GLY A 1 214 ? -15.380 1.288 5.286 1.00 92.44 214 GLY A CA 1
ATOM 1771 C C . GLY A 1 214 ? -15.875 -0.155 5.198 1.00 92.44 214 GLY A C 1
ATOM 1772 O O . GLY A 1 214 ? -16.800 -0.599 5.872 1.00 92.44 214 GLY A O 1
ATOM 1773 N N . LYS A 1 215 ? -15.218 -0.932 4.341 1.00 94.69 215 LYS A N 1
ATOM 1774 C CA . LYS A 1 215 ? -15.642 -2.288 3.977 1.00 94.69 215 LYS A CA 1
ATOM 1775 C C . LYS A 1 215 ? -14.819 -3.371 4.660 1.00 94.69 215 LYS A C 1
ATOM 1777 O O . LYS A 1 215 ? -15.355 -4.428 4.994 1.00 94.69 215 LYS A O 1
ATOM 1782 N N . TYR A 1 216 ? -13.527 -3.122 4.849 1.00 95.75 216 TYR A N 1
ATOM 1783 C CA . TYR A 1 216 ? -12.609 -4.053 5.495 1.00 95.75 216 TYR A CA 1
ATOM 1784 C C . TYR A 1 216 ? -11.756 -3.313 6.515 1.00 95.75 216 TYR A C 1
ATOM 1786 O O . TYR A 1 216 ? -11.045 -2.368 6.166 1.00 95.75 216 TYR A O 1
ATOM 1794 N N . LEU A 1 217 ? -11.804 -3.777 7.759 1.00 95.81 217 LEU A N 1
ATOM 1795 C CA . LEU A 1 217 ? -11.051 -3.199 8.863 1.00 95.81 217 LEU A CA 1
ATOM 1796 C C . LEU A 1 217 ? -10.156 -4.256 9.503 1.00 95.81 217 LEU A C 1
ATOM 1798 O O . LEU A 1 217 ? -10.606 -5.359 9.813 1.00 95.81 217 LEU A O 1
ATOM 1802 N N . LEU A 1 218 ? -8.892 -3.913 9.722 1.00 96.69 218 LEU A N 1
ATOM 1803 C CA . LEU A 1 218 ? -7.962 -4.713 10.508 1.00 96.69 218 LEU A CA 1
ATOM 1804 C C . LEU A 1 218 ? -7.280 -3.828 11.544 1.00 96.69 218 LEU A C 1
ATOM 1806 O O . LEU A 1 218 ? -6.570 -2.884 11.200 1.00 96.69 218 LEU A O 1
ATOM 1810 N N . LEU A 1 219 ? -7.459 -4.181 12.809 1.00 95.81 219 LEU A N 1
ATOM 1811 C CA . LEU A 1 219 ? -6.851 -3.522 13.954 1.00 95.81 219 LEU A CA 1
ATOM 1812 C C . LEU A 1 219 ? -5.988 -4.541 14.691 1.00 95.81 219 LEU A C 1
ATOM 1814 O O . LEU A 1 219 ? -6.495 -5.547 15.180 1.00 95.81 219 LEU A O 1
ATOM 1818 N N . GLN A 1 220 ? -4.685 -4.297 14.777 1.00 95.25 220 GLN A N 1
ATOM 1819 C CA . GLN A 1 220 ? -3.779 -5.084 15.614 1.00 95.25 220 GLN A CA 1
ATOM 1820 C C . GLN A 1 220 ? -3.262 -4.258 16.785 1.00 95.25 220 GLN A C 1
ATOM 1822 O O . GLN A 1 220 ? -3.261 -3.020 16.755 1.00 95.25 220 GLN A O 1
ATOM 1827 N N . ASN A 1 221 ? -2.837 -4.970 17.829 1.00 93.31 221 ASN A N 1
ATOM 1828 C CA . ASN A 1 221 ? -2.323 -4.418 19.077 1.00 93.31 221 ASN A CA 1
ATOM 1829 C C . ASN A 1 221 ? -3.255 -3.357 19.682 1.00 93.31 221 ASN A C 1
ATOM 1831 O O . ASN A 1 221 ? -2.784 -2.358 20.231 1.00 93.31 221 ASN A O 1
ATOM 1835 N N . THR A 1 222 ? -4.568 -3.559 19.552 1.00 92.50 222 THR A N 1
ATOM 1836 C CA . THR A 1 222 ? -5.581 -2.609 20.022 1.00 92.50 222 THR A CA 1
ATOM 1837 C C . THR A 1 222 ? -5.696 -2.591 21.552 1.00 92.50 222 THR A C 1
ATOM 1839 O O . THR A 1 222 ? -5.232 -3.513 22.232 1.00 92.50 222 THR A O 1
ATOM 1842 N N . ILE A 1 223 ? -6.311 -1.529 22.080 1.00 90.94 223 ILE A N 1
ATOM 1843 C CA . ILE A 1 223 ? -6.767 -1.423 23.476 1.00 90.94 223 ILE A CA 1
ATOM 1844 C C . ILE A 1 223 ? -8.265 -1.710 23.637 1.00 90.94 223 ILE A C 1
ATOM 1846 O O . ILE A 1 223 ? -8.759 -1.665 24.760 1.00 90.94 223 ILE A O 1
ATOM 1850 N N . LEU A 1 224 ? -8.986 -1.968 22.536 1.00 92.69 224 LEU A N 1
ATOM 1851 C CA . LEU A 1 224 ? -10.400 -2.337 22.593 1.00 92.69 224 LEU A CA 1
ATOM 1852 C C . LEU A 1 224 ? -10.584 -3.569 23.483 1.00 92.69 224 LEU A C 1
ATOM 1854 O O . LEU A 1 224 ? -9.744 -4.470 23.508 1.00 92.69 224 LEU A O 1
ATOM 1858 N N . THR A 1 225 ? -11.698 -3.596 24.198 1.00 92.88 225 THR A N 1
ATOM 1859 C CA . THR A 1 225 ? -12.072 -4.645 25.146 1.00 92.88 225 THR A CA 1
ATOM 1860 C C . THR A 1 225 ? -13.167 -5.544 24.573 1.00 92.88 225 THR A C 1
ATOM 1862 O O . THR A 1 225 ? -13.821 -5.207 23.585 1.00 92.88 225 THR A O 1
ATOM 1865 N N . SER A 1 226 ? -13.423 -6.681 25.228 1.00 93.19 226 SER A N 1
ATOM 1866 C CA . SER A 1 226 ? -14.570 -7.549 24.920 1.00 93.19 226 SER A CA 1
ATOM 1867 C C . SER A 1 226 ? -15.906 -6.788 24.961 1.00 93.19 226 SER A C 1
ATOM 1869 O O . SER A 1 226 ? -16.799 -7.069 24.169 1.00 93.19 226 SER A O 1
ATOM 1871 N N . GLU A 1 227 ? -16.029 -5.793 25.847 1.00 92.62 227 GLU A N 1
ATOM 1872 C CA . GLU A 1 227 ? -17.221 -4.942 25.953 1.00 92.62 227 GLU A CA 1
ATOM 1873 C C . GLU A 1 227 ? -17.388 -4.042 24.721 1.00 92.62 227 GLU A C 1
ATOM 1875 O O . GLU A 1 227 ? -18.475 -3.947 24.155 1.00 92.62 227 GLU A O 1
ATOM 1880 N N . ASP A 1 228 ? -16.299 -3.426 24.253 1.00 93.00 228 ASP A N 1
ATOM 1881 C CA . ASP A 1 228 ? -16.332 -2.575 23.059 1.00 93.00 228 ASP A CA 1
ATOM 1882 C C . ASP A 1 228 ? -16.738 -3.378 21.814 1.00 93.00 228 ASP A C 1
ATOM 1884 O O . ASP A 1 228 ? -17.512 -2.896 20.985 1.00 93.00 228 ASP A O 1
ATOM 1888 N N . LEU A 1 229 ? -16.250 -4.620 21.704 1.00 92.75 229 LEU A N 1
ATOM 1889 C CA . LEU A 1 229 ? -16.606 -5.537 20.621 1.00 92.75 229 LEU A CA 1
ATOM 1890 C C . LEU A 1 229 ? -18.072 -5.980 20.691 1.00 92.75 229 LEU A C 1
ATOM 1892 O O . LEU A 1 229 ? -18.734 -5.992 19.653 1.00 92.75 229 LEU A O 1
ATOM 1896 N N . LYS A 1 230 ? -18.592 -6.296 21.886 1.00 92.25 230 LYS A N 1
ATOM 1897 C CA . LYS A 1 230 ? -20.013 -6.623 22.092 1.00 92.25 230 LYS A CA 1
ATOM 1898 C C . LYS A 1 230 ? -20.904 -5.488 21.593 1.00 92.25 230 LYS A C 1
ATOM 1900 O O . LYS A 1 230 ? -21.769 -5.695 20.747 1.00 92.25 230 LYS A O 1
ATOM 1905 N N . ILE A 1 231 ? -20.626 -4.265 22.040 1.00 90.81 231 ILE A N 1
ATOM 1906 C CA . ILE A 1 231 ? -21.407 -3.077 21.677 1.00 90.81 231 ILE A CA 1
ATOM 1907 C C . ILE A 1 231 ? -21.348 -2.804 20.173 1.00 90.81 231 ILE A C 1
ATOM 1909 O O . ILE A 1 231 ? -22.358 -2.454 19.555 1.00 90.81 231 ILE A O 1
ATOM 1913 N N . PHE A 1 232 ? -20.171 -2.967 19.569 1.00 90.81 232 PHE A N 1
ATOM 1914 C CA . PHE A 1 232 ? -20.024 -2.871 18.123 1.00 90.81 232 PHE A CA 1
ATOM 1915 C C . PHE A 1 232 ? -20.892 -3.906 17.399 1.00 90.81 232 PHE A C 1
ATOM 1917 O O . PHE A 1 232 ? -21.645 -3.529 16.503 1.00 90.81 232 PHE A O 1
ATOM 1924 N N . LEU A 1 233 ? -20.848 -5.179 17.807 1.00 88.94 233 LEU A N 1
ATOM 1925 C CA . LEU A 1 233 ? -21.675 -6.228 17.206 1.00 88.94 233 LEU A CA 1
ATOM 1926 C C . LEU A 1 233 ? -23.167 -5.934 17.368 1.00 88.94 233 LEU A C 1
ATOM 1928 O O . LEU A 1 233 ? -23.924 -6.147 16.426 1.00 88.94 233 LEU A O 1
ATOM 1932 N N . GLU A 1 234 ? -23.598 -5.409 18.518 1.00 87.94 234 GLU A N 1
ATOM 1933 C CA . GLU A 1 234 ? -25.013 -5.103 18.769 1.00 87.94 234 GLU A CA 1
ATOM 1934 C C . GLU A 1 234 ? -25.490 -3.975 17.856 1.00 87.94 234 GLU A C 1
ATOM 1936 O O . GLU A 1 234 ? -26.595 -4.023 17.311 1.00 87.94 234 GLU A O 1
ATOM 1941 N N . THR A 1 235 ? -24.638 -2.966 17.672 1.00 85.75 235 THR A N 1
ATOM 1942 C CA . THR A 1 235 ? -24.892 -1.829 16.783 1.00 85.75 235 THR A CA 1
ATOM 1943 C C . THR A 1 235 ? -24.935 -2.291 15.329 1.00 85.75 235 THR A C 1
ATOM 1945 O O . THR A 1 235 ? -25.875 -1.977 14.600 1.00 85.75 235 THR A O 1
ATOM 1948 N N . TRP A 1 236 ? -23.957 -3.099 14.922 1.00 83.81 236 TRP A N 1
ATOM 1949 C CA . TRP A 1 236 ? -23.842 -3.608 13.561 1.00 83.81 236 TRP A CA 1
ATOM 1950 C C . TRP A 1 236 ? -24.992 -4.557 13.196 1.00 83.81 236 TRP A C 1
ATOM 1952 O O . TRP A 1 236 ? -25.609 -4.406 12.142 1.00 83.81 236 TRP A O 1
ATOM 1962 N N . HIS A 1 237 ? -25.352 -5.478 14.094 1.00 81.06 237 HIS A N 1
ATOM 1963 C CA . HIS A 1 237 ? -26.436 -6.442 13.894 1.00 81.06 237 HIS A CA 1
ATOM 1964 C C . HIS A 1 237 ? -27.807 -5.772 13.725 1.00 81.06 237 HIS A C 1
ATOM 1966 O O . HIS A 1 237 ? -28.625 -6.231 12.929 1.00 81.06 237 HIS A O 1
ATOM 1972 N N . LYS A 1 238 ? -28.047 -4.642 14.406 1.00 81.69 238 LYS A N 1
ATOM 1973 C CA . LYS A 1 238 ? -29.272 -3.835 14.249 1.00 81.69 238 LYS A CA 1
ATOM 1974 C C . LYS A 1 238 ? -29.377 -3.138 12.880 1.00 81.69 238 LYS A C 1
ATOM 1976 O O . LYS A 1 238 ? -30.414 -2.551 12.578 1.00 81.69 238 LYS A O 1
ATOM 1981 N N . GLY A 1 239 ? -28.356 -3.249 12.024 1.00 66.12 239 GLY A N 1
ATOM 1982 C CA . GLY A 1 239 ? -28.462 -2.990 10.586 1.00 66.12 239 GLY A CA 1
ATOM 1983 C C . GLY A 1 239 ? -28.140 -1.564 10.141 1.00 66.12 239 GLY A C 1
ATOM 1984 O O . GLY A 1 239 ? -28.542 -1.174 9.042 1.00 66.12 239 GLY A O 1
ATOM 1985 N N . THR A 1 240 ? -27.422 -0.785 10.954 1.00 63.44 240 THR A N 1
ATOM 1986 C CA . THR A 1 240 ? -27.048 0.597 10.611 1.00 63.44 240 THR A CA 1
ATOM 1987 C C . THR A 1 240 ? -25.912 0.696 9.589 1.00 63.44 240 THR A C 1
ATOM 1989 O O . THR A 1 240 ? -25.841 1.704 8.891 1.00 63.44 240 THR A O 1
ATOM 1992 N N . ASP A 1 241 ? -25.073 -0.337 9.427 1.00 64.12 241 ASP A N 1
ATOM 1993 C CA . ASP A 1 241 ? -23.965 -0.333 8.460 1.00 64.12 241 ASP A CA 1
ATOM 1994 C C . ASP A 1 241 ? -24.003 -1.545 7.513 1.00 64.12 241 ASP A C 1
ATOM 1996 O O . ASP A 1 241 ? -23.770 -2.689 7.902 1.00 64.12 241 ASP A O 1
ATOM 2000 N N . ARG A 1 242 ? -24.304 -1.276 6.235 1.00 67.19 242 ARG A N 1
ATOM 2001 C CA . ARG A 1 242 ? -24.402 -2.282 5.162 1.00 67.19 242 ARG A CA 1
ATOM 2002 C C . ARG A 1 242 ? -23.125 -2.424 4.326 1.00 67.19 242 ARG A C 1
ATOM 2004 O O . ARG A 1 242 ? -23.095 -3.260 3.420 1.00 67.19 242 ARG A O 1
ATOM 2011 N N . HIS A 1 243 ? -22.106 -1.601 4.563 1.00 83.81 243 HIS A N 1
ATOM 2012 C CA . HIS A 1 243 ? -20.893 -1.578 3.740 1.00 83.81 243 HIS A CA 1
ATOM 2013 C C . HIS A 1 243 ? -19.801 -2.471 4.316 1.00 83.81 243 HIS A C 1
ATOM 2015 O O . HIS A 1 243 ? -19.057 -3.097 3.552 1.00 83.81 243 HIS A O 1
ATOM 2021 N N . LEU A 1 244 ? -19.744 -2.572 5.642 1.00 89.25 244 LEU A N 1
ATOM 2022 C CA . LEU A 1 244 ? -18.773 -3.387 6.348 1.00 89.25 244 LEU A CA 1
ATOM 2023 C C . LEU A 1 244 ? -18.958 -4.879 6.046 1.00 89.25 244 LEU A C 1
ATOM 2025 O O . LEU A 1 244 ? -20.023 -5.455 6.259 1.00 89.25 244 LEU A O 1
ATOM 2029 N N . LYS A 1 245 ? -17.899 -5.515 5.537 1.00 90.81 245 LYS A N 1
ATOM 2030 C CA . LYS A 1 245 ? -17.890 -6.939 5.175 1.00 90.81 245 LYS A CA 1
ATOM 2031 C C . LYS A 1 245 ? -17.092 -7.790 6.139 1.00 90.81 245 LYS A C 1
ATOM 2033 O O . LYS A 1 245 ? -17.477 -8.925 6.396 1.00 90.81 245 LYS A O 1
ATOM 2038 N N . VAL A 1 246 ? -15.946 -7.287 6.592 1.00 91.19 246 VAL A N 1
ATOM 2039 C CA . VAL A 1 246 ? -15.056 -8.040 7.477 1.00 91.19 246 VAL A CA 1
ATOM 2040 C C . VAL A 1 246 ? -14.347 -7.092 8.430 1.00 91.19 246 VAL A C 1
ATOM 2042 O O . VAL A 1 246 ? -13.811 -6.064 8.012 1.00 91.19 246 VAL A O 1
ATOM 2045 N N . VAL A 1 247 ? -14.285 -7.501 9.693 1.00 92.44 247 VAL A N 1
ATOM 2046 C CA . VAL A 1 247 ? -13.464 -6.875 10.723 1.00 92.44 247 VAL A CA 1
ATOM 2047 C C . VAL A 1 247 ? -12.547 -7.933 11.319 1.00 92.44 247 VAL A C 1
ATOM 2049 O O . VAL A 1 247 ? -13.004 -8.999 11.726 1.00 92.44 247 VAL A O 1
ATOM 2052 N N . TYR A 1 248 ? -11.258 -7.623 11.394 1.00 93.50 248 TYR A N 1
ATOM 2053 C CA . TYR A 1 248 ? -10.288 -8.375 12.177 1.00 93.50 248 TYR A CA 1
ATOM 2054 C C . TYR A 1 248 ? -9.767 -7.498 13.308 1.00 93.50 248 TYR A C 1
ATOM 2056 O O . TYR A 1 248 ? -9.176 -6.448 13.057 1.00 93.50 248 TYR A O 1
ATOM 2064 N N . VAL A 1 249 ? -9.953 -7.941 14.548 1.00 93.69 249 VAL A N 1
ATOM 2065 C CA . VAL A 1 249 ? -9.419 -7.257 15.728 1.00 93.69 249 VAL A CA 1
ATOM 2066 C C . VAL A 1 249 ? -8.496 -8.207 16.473 1.00 93.69 249 VAL A C 1
ATOM 2068 O O . VAL A 1 249 ? -8.895 -9.304 16.854 1.00 93.69 249 VAL A O 1
ATOM 2071 N N . PHE A 1 250 ? -7.259 -7.774 16.689 1.00 90.50 250 PHE A N 1
ATOM 2072 C CA . PHE A 1 250 ? -6.256 -8.480 17.473 1.00 90.50 250 PHE A CA 1
ATOM 2073 C C . PHE A 1 250 ? -5.830 -7.580 18.634 1.00 90.50 250 PHE A C 1
ATOM 2075 O O . PHE A 1 250 ? -5.182 -6.547 18.436 1.00 90.50 250 PHE A O 1
ATOM 2082 N N . GLY A 1 251 ? -6.240 -7.950 19.846 1.00 81.81 251 GLY A N 1
ATOM 2083 C CA . GLY A 1 251 ? -5.852 -7.278 21.082 1.00 81.81 251 GLY A CA 1
ATOM 2084 C C . GLY A 1 251 ? -4.469 -7.713 21.564 1.00 81.81 251 GLY A C 1
ATOM 2085 O O . GLY A 1 251 ? -3.919 -8.710 21.102 1.00 81.81 251 GLY A O 1
ATOM 2086 N N . ASN A 1 252 ? -3.920 -6.967 22.526 1.00 71.38 252 ASN A N 1
ATOM 2087 C CA . ASN A 1 252 ? -2.755 -7.427 23.299 1.00 71.38 252 ASN A CA 1
ATOM 2088 C C . ASN A 1 252 ? -3.141 -8.466 24.369 1.00 71.38 252 ASN A C 1
ATOM 2090 O O . ASN A 1 252 ? -2.272 -9.131 24.926 1.00 71.38 252 ASN A O 1
ATOM 2094 N N . THR A 1 253 ? -4.435 -8.588 24.663 1.00 75.94 253 THR A N 1
ATOM 2095 C CA . THR A 1 253 ? -5.023 -9.568 25.576 1.00 75.94 253 THR A CA 1
ATOM 2096 C C . THR A 1 253 ? -6.032 -10.429 24.829 1.00 75.94 253 THR A C 1
ATOM 2098 O O . THR A 1 253 ? -6.558 -10.026 23.788 1.00 75.94 253 THR A O 1
ATOM 2101 N N . ASN A 1 254 ? -6.318 -11.611 25.372 1.00 81.88 254 ASN A N 1
ATOM 2102 C CA . ASN A 1 254 ? -7.366 -12.464 24.829 1.00 81.88 254 ASN A CA 1
ATOM 2103 C C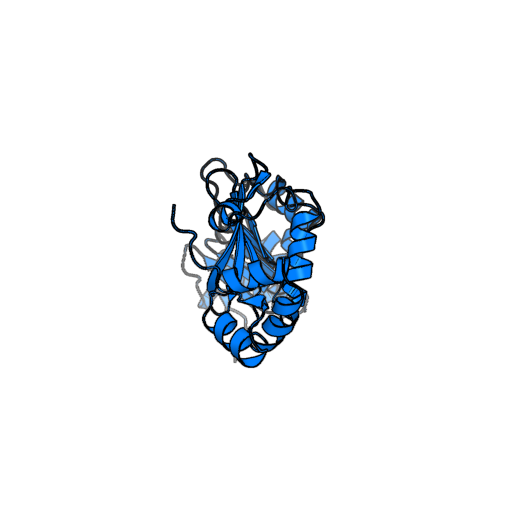 . ASN A 1 254 ? -8.729 -11.790 24.998 1.00 81.88 254 ASN A C 1
ATOM 2105 O O . ASN A 1 254 ? -9.047 -11.259 26.060 1.00 81.88 254 ASN A O 1
ATOM 2109 N N . PHE A 1 255 ? -9.522 -11.838 23.935 1.00 89.75 255 PHE A N 1
ATOM 2110 C CA . PHE A 1 255 ? -10.920 -11.454 23.968 1.00 89.75 255 PHE A CA 1
ATOM 2111 C C . PHE A 1 255 ? -11.755 -12.587 24.564 1.00 89.75 255 PHE A C 1
ATOM 2113 O O . PHE A 1 255 ? -11.610 -13.745 24.171 1.00 89.75 255 PHE A O 1
ATOM 2120 N N . GLU A 1 256 ? -12.640 -12.246 25.494 1.00 91.56 256 GLU A N 1
ATOM 2121 C CA . GLU A 1 256 ? -13.575 -13.190 26.106 1.00 91.56 256 GLU A CA 1
ATOM 2122 C C . GLU A 1 256 ? -14.734 -13.424 25.137 1.00 91.56 256 GLU A C 1
ATOM 2124 O O . GLU A 1 256 ? -15.663 -12.618 25.044 1.00 91.56 256 GLU A O 1
ATOM 2129 N N . LYS A 1 257 ? -14.654 -14.515 24.371 1.00 89.06 257 LYS A N 1
ATOM 2130 C CA . LYS A 1 257 ? -15.636 -14.851 23.334 1.00 89.06 257 LYS A CA 1
ATOM 2131 C C . LYS A 1 257 ? -17.050 -14.926 23.911 1.00 89.06 257 LYS A C 1
ATOM 2133 O O . LYS A 1 257 ? -17.982 -14.417 23.298 1.00 89.06 257 LYS A O 1
ATOM 2138 N N . GLU A 1 258 ? -17.200 -15.530 25.083 1.00 90.12 258 GLU A N 1
ATOM 2139 C CA . GLU A 1 258 ? -18.479 -15.711 25.768 1.00 90.12 258 GLU A CA 1
ATOM 2140 C C . GLU A 1 258 ? -19.124 -14.357 26.073 1.00 90.12 258 GLU A C 1
ATOM 2142 O O . GLU A 1 258 ? -20.300 -14.158 25.785 1.00 90.12 258 GLU A O 1
ATOM 2147 N N . LYS A 1 259 ? -18.328 -13.397 26.559 1.00 90.69 259 LYS A N 1
ATOM 2148 C CA . LYS A 1 259 ? -18.787 -12.036 26.847 1.00 90.69 259 LYS A CA 1
ATOM 2149 C C . LYS A 1 259 ? -19.185 -11.275 25.580 1.00 90.69 259 LYS A C 1
ATOM 2151 O O . LYS A 1 259 ? -20.174 -10.552 25.588 1.00 90.69 259 LYS A O 1
ATOM 2156 N N . ILE A 1 260 ? -18.436 -11.439 24.488 1.00 91.25 260 ILE A N 1
ATOM 2157 C CA . ILE A 1 260 ? -18.712 -10.759 23.209 1.00 91.25 260 ILE A CA 1
ATOM 2158 C C . ILE A 1 260 ? -20.025 -11.238 22.585 1.00 91.25 260 ILE A C 1
ATOM 2160 O O . ILE A 1 260 ? -20.747 -10.444 21.987 1.00 91.25 260 ILE A O 1
ATOM 2164 N N . LEU A 1 261 ? -20.308 -12.537 22.691 1.00 89.88 261 LEU A N 1
ATOM 2165 C CA . LEU A 1 261 ? -21.458 -13.174 22.046 1.00 89.88 261 LEU A CA 1
ATOM 2166 C C . LEU A 1 261 ? -22.693 -13.253 22.954 1.00 89.88 261 LEU A C 1
ATOM 2168 O O . LEU A 1 261 ? -23.741 -13.719 22.511 1.00 89.88 261 LEU A O 1
ATOM 2172 N N . GLU A 1 262 ? -22.590 -12.801 24.202 1.00 88.69 262 GLU A N 1
ATOM 2173 C CA . GLU A 1 262 ? -23.705 -12.763 25.142 1.00 88.69 262 GLU A CA 1
ATOM 2174 C C . GLU A 1 262 ? -24.871 -11.937 24.575 1.00 88.69 262 GLU A C 1
ATOM 2176 O O . GLU A 1 262 ? -24.702 -10.777 24.201 1.00 88.69 262 GLU A O 1
ATOM 2181 N N . GLY A 1 263 ? -26.069 -12.526 24.537 1.00 82.88 263 GLY A N 1
ATOM 2182 C CA . GLY A 1 263 ? -27.280 -11.864 24.035 1.00 82.88 263 GLY A CA 1
ATOM 2183 C C . GLY A 1 263 ? -27.526 -12.018 22.532 1.00 82.88 263 GLY A C 1
ATOM 2184 O O . GLY A 1 263 ? -28.530 -11.514 22.031 1.00 82.88 263 GLY A O 1
ATOM 2185 N N . PHE A 1 264 ? -26.669 -12.748 21.818 1.00 83.38 264 PHE A N 1
ATOM 2186 C CA . PHE A 1 264 ? -26.864 -13.079 20.409 1.00 83.38 264 PHE A CA 1
ATOM 2187 C C . PHE A 1 264 ? -27.186 -14.566 20.232 1.00 83.38 264 PHE A C 1
ATOM 2189 O O . PHE A 1 264 ? -26.476 -15.435 20.737 1.00 83.38 264 PHE A O 1
ATOM 2196 N N . ASP A 1 265 ? -28.234 -14.859 19.464 1.00 73.12 265 ASP A N 1
ATOM 2197 C CA . ASP A 1 265 ? -28.643 -16.227 19.140 1.00 73.12 265 ASP A CA 1
ATOM 2198 C C . ASP A 1 265 ? -27.881 -16.711 17.892 1.00 73.12 265 ASP A C 1
ATOM 2200 O O . ASP A 1 265 ? -28.352 -16.607 16.757 1.00 73.12 265 ASP A O 1
ATOM 2204 N N . TRP A 1 266 ? -26.635 -17.154 18.085 1.00 63.69 266 TRP A N 1
ATOM 2205 C CA . TRP A 1 266 ? -25.798 -17.688 17.006 1.00 63.69 266 TRP A CA 1
ATOM 2206 C C . TRP A 1 266 ? -26.140 -19.167 16.774 1.00 63.69 266 TRP A C 1
ATOM 2208 O O . TRP A 1 266 ? -25.649 -20.036 17.494 1.00 63.69 266 TRP A O 1
ATOM 2218 N N . LYS A 1 267 ? -26.989 -19.448 15.780 1.00 49.06 267 LYS A N 1
ATOM 2219 C CA . LYS A 1 267 ? -27.202 -20.805 15.246 1.00 49.06 267 LYS A CA 1
ATOM 2220 C C . LYS A 1 267 ? -26.174 -21.163 14.181 1.00 49.06 267 LYS A C 1
ATOM 2222 O O . LYS A 1 267 ? -25.859 -20.279 13.353 1.00 49.06 267 LYS A O 1
#

Mean predicted aligned error: 8.68 Å

Secondary structure (DSSP, 8-state):
-PPPP---GGGS-HHHHHHHHHHS-HHHHHHHHHH-HHHHHHHHTT-TT---EEEEEEEETTTEEEEEEEETTTEEEEEEEEETTTTEESSTTTTT--GGGG---TTHHHHHHHHHHHHSTTPEEEEEEEETTTGGGS-TTS--SEEEEEPPSS-PEEHHHHHHHHHHH--SEEEE-SPEES---TT-GGGG-SEEEESS-TT--HHHHHH--SSEEEEEEE---HHHHHHHHHHHHTTS-SS--EEEEEESS---HHHHHTT----

InterPro domains:
  IPR001810 F-box domain [PS50181] (6-58)